Protein AF-A0A3E4ULL4-F1 (afdb_monomer_lite)

Structure (mmCIF, N/CA/C/O backbone):
data_AF-A0A3E4ULL4-F1
#
_entry.id   AF-A0A3E4ULL4-F1
#
loop_
_atom_site.group_PDB
_atom_site.id
_atom_site.type_symbol
_atom_site.label_atom_id
_atom_site.label_alt_id
_atom_site.label_comp_id
_atom_site.label_asym_id
_atom_site.label_entity_id
_atom_site.label_seq_id
_atom_site.pdbx_PDB_ins_code
_atom_site.Cartn_x
_atom_site.Cartn_y
_atom_site.Cartn_z
_atom_site.occupancy
_atom_site.B_iso_or_equiv
_atom_site.auth_seq_id
_atom_site.auth_comp_id
_atom_site.auth_asym_id
_atom_site.auth_atom_id
_atom_site.pdbx_PDB_model_num
ATOM 1 N N . MET A 1 1 ? -7.081 18.889 -0.983 1.00 35.62 1 MET A N 1
ATOM 2 C CA . MET A 1 1 ? -6.586 17.596 -0.466 1.00 35.62 1 MET A CA 1
ATOM 3 C C . MET A 1 1 ? -5.648 17.047 -1.516 1.00 35.62 1 MET A C 1
ATOM 5 O O . MET A 1 1 ? -6.008 17.110 -2.683 1.00 35.62 1 MET A O 1
ATOM 9 N N . ASN A 1 2 ? -4.445 16.627 -1.132 1.00 38.62 2 ASN A N 1
ATOM 10 C CA . ASN A 1 2 ? -3.495 16.037 -2.069 1.00 38.62 2 ASN A CA 1
ATOM 11 C C . ASN A 1 2 ? -4.084 14.685 -2.502 1.00 38.62 2 ASN A C 1
ATOM 13 O O . ASN A 1 2 ? -4.225 13.797 -1.670 1.00 38.62 2 ASN A O 1
ATOM 17 N N . THR A 1 3 ? -4.553 14.569 -3.744 1.00 50.88 3 THR A N 1
ATOM 18 C CA . THR A 1 3 ? -5.264 13.378 -4.258 1.00 50.88 3 THR A CA 1
ATOM 19 C C . THR A 1 3 ? -4.313 12.297 -4.771 1.00 50.88 3 THR A C 1
ATOM 21 O O . THR A 1 3 ? -4.751 11.350 -5.414 1.00 50.88 3 THR A O 1
ATOM 24 N N . SER A 1 4 ? -3.012 12.462 -4.534 1.00 61.75 4 SER A N 1
ATOM 25 C CA . SER A 1 4 ? -1.969 11.560 -5.001 1.00 61.75 4 SER A CA 1
ATOM 26 C C . SER A 1 4 ? -1.349 10.811 -3.825 1.00 61.75 4 SER A C 1
ATOM 28 O O . SER A 1 4 ? -1.176 11.388 -2.748 1.00 61.75 4 SER A O 1
ATOM 30 N N . THR A 1 5 ? -1.021 9.537 -4.040 1.00 57.34 5 THR A N 1
ATOM 31 C CA . THR A 1 5 ? -0.206 8.703 -3.136 1.00 57.34 5 THR A CA 1
ATOM 32 C C . THR A 1 5 ? 1.290 8.828 -3.439 1.00 57.34 5 THR A C 1
ATOM 34 O O . THR A 1 5 ? 2.090 8.040 -2.939 1.00 57.34 5 THR A O 1
ATOM 37 N N . ARG A 1 6 ? 1.655 9.760 -4.331 1.00 69.94 6 ARG A N 1
ATOM 38 C CA . ARG A 1 6 ? 3.026 10.152 -4.645 1.00 69.94 6 ARG A CA 1
ATOM 39 C C . ARG A 1 6 ? 3.615 10.923 -3.484 1.00 69.94 6 ARG A C 1
ATOM 41 O O . ARG A 1 6 ? 3.054 11.947 -3.083 1.00 69.94 6 ARG A O 1
ATOM 48 N N . ALA A 1 7 ? 4.834 10.560 -3.115 1.00 63.06 7 ALA A N 1
ATOM 49 C CA . ALA A 1 7 ? 5.729 11.533 -2.530 1.00 63.06 7 ALA A CA 1
ATOM 50 C C . ALA A 1 7 ? 7.197 11.183 -2.791 1.00 63.06 7 ALA A C 1
ATOM 52 O O . ALA A 1 7 ? 7.635 10.053 -2.574 1.00 63.06 7 ALA A O 1
ATOM 53 N N . GLU A 1 8 ? 7.960 12.188 -3.230 1.00 80.94 8 GLU A N 1
ATOM 54 C CA . GLU A 1 8 ? 9.400 12.205 -2.987 1.00 80.94 8 GLU A CA 1
ATOM 55 C C . GLU A 1 8 ? 9.601 12.375 -1.478 1.00 80.94 8 GLU A C 1
ATOM 57 O O . GLU A 1 8 ? 9.512 13.475 -0.910 1.00 80.94 8 GLU A O 1
ATOM 62 N N . GLU A 1 9 ? 9.830 11.248 -0.822 1.00 80.81 9 GLU A N 1
ATOM 63 C CA . GLU A 1 9 ? 9.786 11.096 0.626 1.00 80.81 9 GLU A CA 1
ATOM 64 C C . GLU A 1 9 ? 11.031 10.397 1.145 1.00 80.81 9 GLU A C 1
ATOM 66 O O . GLU A 1 9 ? 11.732 9.705 0.413 1.00 80.81 9 GLU A O 1
ATOM 71 N N . GLU A 1 10 ? 11.292 10.553 2.436 1.00 85.25 10 GLU A N 1
ATOM 72 C CA . GLU A 1 10 ? 12.288 9.731 3.113 1.00 85.25 10 GLU A CA 1
ATOM 73 C C . GLU A 1 10 ? 11.920 8.243 2.973 1.00 85.25 10 GLU A C 1
ATOM 75 O O . GLU A 1 10 ? 10.740 7.877 3.015 1.00 85.25 10 GLU A O 1
ATOM 80 N N . SER A 1 11 ? 12.923 7.376 2.811 1.00 82.06 11 SER A N 1
ATOM 81 C CA . SER A 1 11 ? 12.688 5.930 2.890 1.00 82.06 11 SER A CA 1
ATOM 82 C C . SER A 1 11 ? 12.203 5.570 4.292 1.00 82.06 11 SER A C 1
ATOM 84 O O . SER A 1 11 ? 12.707 6.085 5.296 1.00 82.06 11 SER A O 1
ATOM 86 N N . VAL A 1 12 ? 11.208 4.689 4.374 1.00 80.06 12 VAL A N 1
ATOM 87 C CA . VAL A 1 12 ? 10.567 4.373 5.649 1.00 80.06 12 VAL A CA 1
ATOM 88 C C . VAL A 1 12 ? 11.177 3.124 6.272 1.00 80.06 12 VAL A C 1
ATOM 90 O O . VAL A 1 12 ? 11.078 2.017 5.748 1.00 80.06 12 VAL A O 1
ATOM 93 N N . THR A 1 13 ? 11.756 3.298 7.458 1.00 69.12 13 THR A N 1
ATOM 94 C CA . THR A 1 13 ? 12.311 2.224 8.290 1.00 69.12 13 THR A CA 1
ATOM 95 C C . THR A 1 13 ? 11.600 2.214 9.647 1.00 69.12 13 THR A C 1
ATOM 97 O O . THR A 1 13 ? 12.138 2.619 10.672 1.00 69.12 13 THR A O 1
ATOM 100 N N . GLY A 1 14 ? 10.324 1.818 9.681 1.00 68.81 14 GLY A N 1
ATOM 101 C CA . GLY A 1 14 ? 9.558 1.866 10.930 1.00 68.81 14 GLY A CA 1
ATOM 102 C C . GLY A 1 14 ? 8.100 1.432 10.827 1.00 68.81 14 GLY A C 1
ATOM 103 O O . GLY A 1 14 ? 7.653 0.916 9.806 1.00 68.81 14 GLY A O 1
ATOM 104 N N . SER A 1 15 ? 7.364 1.631 11.923 1.00 75.62 15 SER A N 1
ATOM 105 C CA . SER A 1 15 ? 5.927 1.341 12.023 1.00 75.62 15 SER A CA 1
ATOM 106 C C . SER A 1 15 ? 5.098 2.610 11.832 1.00 75.62 15 SER A C 1
ATOM 108 O O . SER A 1 15 ? 5.467 3.671 12.337 1.00 75.62 15 SER A O 1
ATOM 110 N N . ALA A 1 16 ? 3.951 2.495 11.157 1.00 84.69 16 ALA A N 1
ATOM 111 C CA . ALA A 1 16 ? 2.967 3.573 11.097 1.00 84.69 16 ALA A CA 1
ATOM 112 C C . ALA A 1 16 ? 2.446 3.904 12.507 1.00 84.69 16 ALA A C 1
ATOM 114 O O . ALA A 1 16 ? 2.265 3.014 13.343 1.00 84.69 16 ALA A O 1
ATOM 115 N N . ALA A 1 17 ? 2.191 5.183 12.781 1.00 89.25 17 ALA A N 1
ATOM 116 C CA . ALA A 1 17 ? 1.751 5.615 14.100 1.00 89.25 17 ALA A CA 1
ATOM 117 C C . ALA A 1 17 ? 0.236 5.437 14.255 1.00 89.25 17 ALA A C 1
ATOM 119 O O . ALA A 1 17 ? -0.543 5.916 13.434 1.00 89.25 17 ALA A O 1
ATOM 120 N N . PHE A 1 18 ? -0.208 4.832 15.355 1.00 93.12 18 PHE A N 1
ATOM 121 C CA . PHE A 1 18 ? -1.624 4.811 15.717 1.00 93.12 18 PHE A CA 1
ATOM 122 C C . PHE A 1 18 ? -2.028 6.171 16.310 1.00 93.12 18 PHE A C 1
ATOM 124 O O . PHE A 1 18 ? -1.552 6.558 17.378 1.00 93.12 18 PHE A O 1
ATOM 131 N N . LYS A 1 19 ? -2.873 6.932 15.605 1.00 94.38 19 LYS A N 1
ATOM 132 C CA . LYS A 1 19 ? -3.260 8.302 15.996 1.00 94.38 19 LYS A CA 1
ATOM 133 C C . LYS A 1 19 ? -4.687 8.406 16.496 1.00 94.38 19 LYS A C 1
ATOM 135 O O . LYS A 1 19 ? -4.968 9.252 17.336 1.00 94.38 19 LYS A O 1
ATOM 140 N N . SER A 1 20 ? -5.591 7.596 15.968 1.00 96.12 20 SER A N 1
ATOM 141 C CA . SER A 1 20 ? -6.976 7.517 16.423 1.00 96.12 20 SER A CA 1
ATOM 142 C C . SER A 1 20 ? -7.601 6.230 15.892 1.00 96.12 20 SER A C 1
ATOM 144 O O . SER A 1 20 ? -7.015 5.562 15.042 1.00 96.12 20 SER A O 1
ATOM 146 N N . GLY A 1 21 ? -8.795 5.875 16.347 1.00 96.88 21 GLY A N 1
ATOM 147 C CA . GLY A 1 21 ? -9.485 4.718 15.798 1.00 96.88 21 GLY A CA 1
ATOM 148 C C . GLY A 1 21 ? -10.738 4.330 16.552 1.00 96.88 21 GLY A C 1
ATOM 149 O O . GLY A 1 21 ? -11.405 5.170 17.158 1.00 96.88 21 GLY A O 1
ATOM 150 N N . TYR A 1 22 ? -11.029 3.039 16.501 1.00 98.19 22 TYR A N 1
ATOM 151 C CA . TYR A 1 22 ? -12.181 2.401 17.107 1.00 98.19 22 TYR A CA 1
ATOM 152 C C . TYR A 1 22 ? -11.760 1.062 17.705 1.00 98.19 22 TYR A C 1
ATOM 154 O O . TYR A 1 22 ? -10.983 0.324 17.096 1.00 98.19 22 TYR A O 1
ATOM 162 N N . LEU A 1 23 ? -12.291 0.739 18.880 1.00 98.12 23 LEU A N 1
ATOM 163 C CA . LEU A 1 23 ? -12.119 -0.556 19.533 1.00 98.12 23 LEU A CA 1
ATOM 164 C C . LEU A 1 23 ? -13.479 -1.215 19.707 1.00 98.12 23 LEU A C 1
ATOM 166 O O . LEU A 1 23 ? -14.416 -0.597 20.215 1.00 98.12 23 LEU A O 1
ATOM 170 N N . PHE A 1 24 ? -13.565 -2.485 19.329 1.00 97.94 24 PHE A N 1
ATOM 171 C CA . PHE A 1 24 ? -14.793 -3.260 19.367 1.00 97.94 24 PHE A CA 1
ATOM 172 C C . PHE A 1 24 ? -14.630 -4.529 20.190 1.00 97.94 24 PHE A C 1
ATOM 174 O O . PHE A 1 24 ? -13.687 -5.298 19.992 1.00 97.94 24 PHE A O 1
ATOM 181 N N . PHE A 1 25 ? -15.612 -4.794 21.046 1.00 97.38 25 PHE A N 1
ATOM 182 C CA . PHE A 1 25 ? -15.777 -6.102 21.670 1.00 97.38 25 PHE A CA 1
ATOM 183 C C . PHE A 1 25 ? -16.633 -7.002 20.784 1.00 97.38 25 PHE A C 1
ATOM 185 O O . PHE A 1 25 ? -17.775 -6.665 20.456 1.00 97.38 25 PHE A O 1
ATOM 192 N N . VAL A 1 26 ? -16.071 -8.150 20.409 1.00 97.69 26 VAL A N 1
ATOM 193 C CA . VAL A 1 26 ? -16.667 -9.113 19.480 1.00 97.69 26 VAL A CA 1
ATOM 194 C C . VAL A 1 26 ? -17.103 -10.357 20.250 1.00 97.69 26 VAL A C 1
ATOM 196 O O . VAL A 1 26 ? -16.312 -10.919 21.009 1.00 97.69 26 VAL A O 1
ATOM 199 N N . THR A 1 27 ? -18.341 -10.804 20.052 1.00 95.38 27 THR A N 1
ATOM 200 C CA . THR A 1 27 ? -18.872 -12.037 20.660 1.00 95.38 27 THR A CA 1
ATOM 201 C C . THR A 1 27 ? -18.866 -13.211 19.680 1.00 95.38 27 THR A C 1
ATOM 203 O O . THR A 1 27 ? -18.773 -13.028 18.465 1.00 95.38 27 THR A O 1
ATOM 206 N N . GLY A 1 28 ? -18.973 -14.439 20.199 1.00 84.94 28 GLY A N 1
ATOM 207 C CA . GLY A 1 28 ? -18.860 -15.659 19.389 1.00 84.94 28 GLY A CA 1
ATOM 208 C C . GLY A 1 28 ? -19.991 -15.864 18.371 1.00 84.94 28 GLY A C 1
ATOM 209 O O . GLY A 1 28 ? -19.735 -16.275 17.240 1.00 84.94 28 GLY A O 1
ATOM 210 N N . ASN A 1 29 ? -21.238 -15.534 18.725 1.00 80.25 29 ASN A N 1
ATOM 211 C CA . ASN A 1 29 ? -22.385 -15.710 17.829 1.00 80.25 29 ASN A CA 1
ATOM 212 C C . ASN A 1 29 ? -22.362 -14.654 16.713 1.00 80.25 29 ASN A C 1
ATOM 214 O O . ASN A 1 29 ? -22.474 -13.458 16.981 1.00 80.25 29 ASN A O 1
ATOM 218 N N . ASN A 1 30 ? -22.219 -15.092 15.456 1.00 83.81 30 ASN A N 1
ATOM 219 C CA . ASN A 1 30 ? -22.174 -14.244 14.252 1.00 83.81 30 ASN A CA 1
ATOM 220 C C . ASN A 1 30 ? -21.140 -13.101 14.285 1.00 83.81 30 ASN A C 1
ATOM 222 O O . ASN A 1 30 ? -21.239 -12.162 13.491 1.00 83.81 30 ASN A O 1
ATOM 226 N N . ARG A 1 31 ? -20.141 -13.166 15.178 1.00 92.06 31 ARG A N 1
ATOM 227 C CA . ARG A 1 31 ? -19.143 -12.100 15.371 1.00 92.06 31 ARG A CA 1
ATOM 228 C C . ARG A 1 31 ? -19.804 -10.736 15.628 1.00 92.06 31 ARG A C 1
ATOM 230 O O . ARG A 1 31 ? -19.410 -9.730 15.026 1.00 92.06 31 ARG A O 1
ATOM 237 N N . ALA A 1 32 ? -20.849 -10.709 16.460 1.00 96.06 32 ALA A N 1
ATOM 238 C CA . ALA A 1 32 ? -21.580 -9.486 16.782 1.00 96.06 32 ALA A CA 1
ATOM 239 C C . ALA A 1 32 ? -20.694 -8.484 17.544 1.00 96.06 32 ALA A C 1
ATOM 241 O O . ALA A 1 32 ? -19.857 -8.871 18.362 1.00 96.06 32 ALA A O 1
ATOM 242 N N . LEU A 1 33 ? -20.884 -7.192 17.268 1.00 95.62 33 LEU A N 1
ATOM 243 C CA . LEU A 1 33 ? -20.183 -6.084 17.915 1.00 95.62 33 LEU A CA 1
ATOM 244 C C . LEU A 1 33 ? -21.038 -5.587 19.078 1.00 95.62 33 LEU A C 1
ATOM 246 O O . LEU A 1 33 ? -22.099 -5.000 18.873 1.00 95.62 33 LEU A O 1
ATOM 250 N N . LYS A 1 34 ? -20.599 -5.862 20.306 1.00 88.62 34 LYS A N 1
ATOM 251 C CA . LYS A 1 34 ? -21.380 -5.573 21.518 1.00 88.62 34 LYS A CA 1
ATOM 252 C C . LYS A 1 34 ? -21.148 -4.163 22.049 1.00 88.62 34 LYS A C 1
ATOM 254 O O . LYS A 1 34 ? -22.029 -3.582 22.672 1.00 88.62 34 LYS A O 1
ATOM 259 N N . GLN A 1 35 ? -19.954 -3.629 21.813 1.00 91.50 35 GLN A N 1
ATOM 260 C CA . GLN A 1 35 ? -19.538 -2.320 22.294 1.00 91.50 35 GLN A CA 1
ATOM 261 C C . GLN A 1 35 ? -18.490 -1.738 21.352 1.00 91.50 35 GLN A C 1
ATOM 263 O O . GLN A 1 35 ? -17.636 -2.477 20.862 1.00 91.50 35 GLN A O 1
ATOM 268 N N . CYS A 1 36 ? -18.566 -0.429 21.117 1.00 95.88 36 CYS A N 1
ATOM 269 C CA . CYS A 1 36 ? -17.648 0.325 20.269 1.00 95.88 36 CYS A CA 1
ATOM 270 C C . CYS A 1 36 ? -17.146 1.553 21.032 1.00 95.88 36 CYS A C 1
ATOM 272 O O . CYS A 1 36 ? -17.937 2.440 21.354 1.00 95.88 36 CYS A O 1
ATOM 274 N N . TYR A 1 37 ? -15.841 1.628 21.276 1.00 97.56 37 TYR A N 1
ATOM 275 C CA . TYR A 1 37 ? -15.175 2.814 21.810 1.00 97.56 37 TYR A CA 1
ATOM 276 C C . TYR A 1 37 ? -14.537 3.607 20.672 1.00 97.56 37 TYR A C 1
ATOM 278 O O . TYR A 1 37 ? -13.799 3.035 19.873 1.00 97.56 37 TYR A O 1
ATOM 286 N N . ARG A 1 38 ? -14.775 4.921 20.618 1.00 97.56 38 ARG A N 1
ATOM 287 C CA . ARG A 1 38 ? -13.997 5.836 19.772 1.00 97.56 38 ARG A CA 1
ATOM 288 C C . ARG A 1 38 ? -12.693 6.152 20.486 1.00 97.56 38 ARG A C 1
ATOM 290 O O . ARG A 1 38 ? -12.718 6.632 21.618 1.00 97.56 38 ARG A O 1
ATOM 297 N N . ILE A 1 39 ? -11.573 5.914 19.816 1.0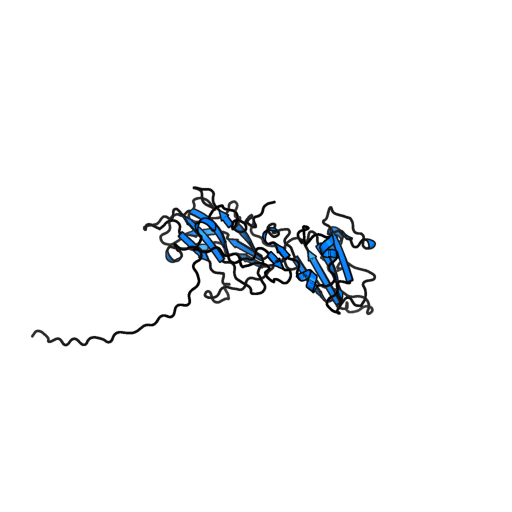0 97.81 39 ILE A N 1
ATOM 298 C CA . ILE A 1 39 ? -10.252 6.326 20.280 1.00 97.81 39 ILE A CA 1
ATOM 299 C C . ILE A 1 39 ? -9.897 7.659 19.621 1.00 97.81 39 ILE A C 1
ATOM 301 O O . ILE A 1 39 ? -9.508 7.673 18.458 1.00 97.81 39 ILE A O 1
ATOM 305 N N . THR A 1 40 ? -10.067 8.775 20.320 1.00 97.31 40 THR A N 1
ATOM 306 C CA . THR A 1 40 ? -9.871 10.131 19.777 1.00 97.31 40 THR A CA 1
ATOM 307 C C . THR A 1 40 ? -8.388 10.495 19.651 1.00 97.31 40 THR A C 1
ATOM 309 O O . THR A 1 40 ? -7.564 9.951 20.384 1.00 97.31 40 THR A O 1
ATOM 312 N N . PRO A 1 41 ? -8.013 11.418 18.744 1.00 95.69 41 PRO A N 1
ATOM 313 C CA . PRO A 1 41 ? -6.633 11.896 18.638 1.00 95.69 41 PRO A CA 1
ATOM 314 C C . PRO A 1 41 ? -6.162 12.600 19.917 1.00 95.69 41 PRO A C 1
ATOM 316 O O . PRO A 1 41 ? -6.975 12.989 20.748 1.00 95.69 41 PRO A O 1
ATOM 319 N N . GLU A 1 42 ? -4.850 12.823 20.060 1.00 94.31 42 GLU A N 1
ATOM 320 C CA . GLU A 1 42 ? -4.244 13.341 21.303 1.00 94.31 42 GLU A CA 1
ATOM 321 C C . GLU A 1 42 ? -4.890 14.648 21.791 1.00 94.31 42 GLU A C 1
ATOM 323 O O . GLU A 1 42 ? -5.179 14.798 22.974 1.00 94.31 42 GLU A O 1
ATOM 328 N N . LYS A 1 43 ? -5.197 15.568 20.868 1.00 94.25 43 LYS A N 1
ATOM 329 C CA . LYS A 1 43 ? -5.882 16.843 21.154 1.00 94.25 43 LYS A CA 1
ATOM 330 C C . LYS A 1 43 ? -7.416 16.763 21.061 1.00 94.25 43 LYS A C 1
ATOM 332 O O . LYS A 1 43 ? -8.078 17.795 21.029 1.00 94.25 43 LYS A O 1
ATOM 337 N N . GLY A 1 44 ? -7.970 15.561 20.930 1.00 93.25 44 GLY A N 1
ATOM 338 C CA . GLY A 1 44 ? -9.403 15.305 20.839 1.00 93.25 44 GLY A CA 1
ATOM 339 C C . GLY A 1 44 ? -10.077 15.202 22.206 1.00 93.25 44 GLY A C 1
ATOM 340 O O . GLY A 1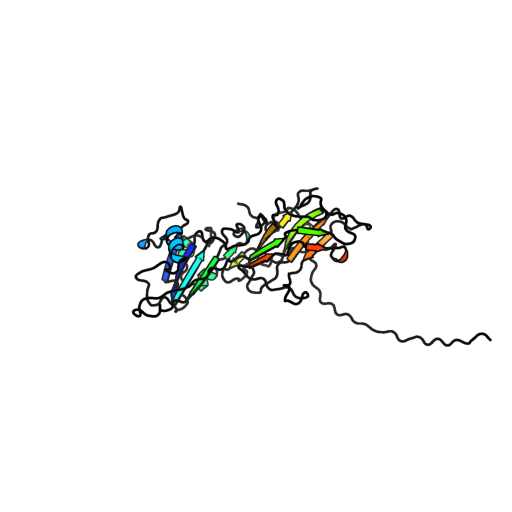 44 ? -9.502 15.543 23.238 1.00 93.25 44 GLY A O 1
ATOM 341 N N . THR A 1 45 ? -11.315 14.704 22.210 1.00 96.19 45 THR A N 1
ATOM 342 C CA . THR A 1 45 ? -12.118 14.521 23.427 1.00 96.19 45 THR A CA 1
ATOM 343 C C . THR A 1 45 ? -11.369 13.684 24.465 1.00 96.19 45 THR A C 1
ATOM 345 O O . THR A 1 45 ? -10.733 12.685 24.120 1.00 96.19 45 THR A O 1
ATOM 348 N N . ALA A 1 46 ? -11.447 14.093 25.732 1.00 97.06 46 ALA A N 1
ATOM 349 C CA . ALA A 1 46 ? -10.862 13.362 26.850 1.00 97.06 46 ALA A CA 1
ATOM 350 C C . ALA A 1 46 ? -11.543 11.998 27.061 1.00 97.06 46 ALA A C 1
ATOM 352 O O . ALA A 1 46 ? -12.693 11.792 26.665 1.00 97.06 46 ALA A O 1
ATOM 353 N N . THR A 1 47 ? -10.838 11.073 27.715 1.00 97.75 47 THR A N 1
ATOM 354 C CA . THR A 1 47 ? -11.368 9.741 28.022 1.00 97.75 47 THR A CA 1
ATOM 355 C C . THR A 1 47 ? -12.629 9.821 28.881 1.00 97.75 47 THR A C 1
ATOM 357 O O . THR A 1 47 ? -12.637 10.407 29.962 1.00 97.75 47 THR A O 1
ATOM 360 N N . SER A 1 48 ? -13.689 9.171 28.409 1.00 96.62 48 SER A N 1
ATOM 361 C CA . SER A 1 48 ? -14.947 8.976 29.118 1.00 96.62 48 SER A CA 1
ATOM 362 C C . SER A 1 48 ? -15.520 7.611 28.747 1.00 96.62 48 SER A C 1
ATOM 364 O O . SER A 1 48 ? -16.165 7.433 27.711 1.00 96.62 48 SER A O 1
ATOM 366 N N . LEU A 1 49 ? -15.294 6.617 29.611 1.00 94.19 49 LEU A N 1
ATOM 367 C CA . LEU A 1 49 ? -15.760 5.249 29.363 1.00 94.19 49 LEU A CA 1
ATOM 368 C C . LEU A 1 49 ? -17.291 5.141 29.328 1.00 94.19 49 LEU A C 1
ATOM 370 O O . LEU A 1 49 ? -17.810 4.281 28.621 1.00 94.19 49 LEU A O 1
ATOM 374 N N . LYS A 1 50 ? -18.003 6.026 30.043 1.00 93.25 50 LYS A N 1
ATOM 375 C CA . LYS A 1 50 ? -19.475 6.116 30.011 1.00 93.25 50 LYS A CA 1
ATOM 376 C C . LYS A 1 50 ? -20.009 6.591 28.655 1.00 93.25 50 LYS A C 1
ATOM 378 O O . LYS A 1 50 ? -21.088 6.174 28.256 1.00 93.25 50 LYS A O 1
ATOM 383 N N . ASP A 1 51 ? -19.232 7.414 27.952 1.00 94.62 51 ASP A N 1
ATOM 384 C CA . ASP A 1 51 ? -19.587 7.968 26.643 1.00 94.62 51 ASP A CA 1
ATOM 385 C C . ASP A 1 51 ? -18.939 7.154 25.509 1.00 94.62 51 ASP A C 1
ATOM 387 O O . ASP A 1 51 ? -19.019 7.519 24.339 1.00 94.62 51 ASP A O 1
ATOM 391 N N . PHE A 1 52 ? -18.293 6.030 25.845 1.00 96.31 52 PHE A N 1
ATOM 392 C CA . PHE A 1 52 ? -17.554 5.174 24.918 1.00 96.31 52 PHE A CA 1
ATOM 393 C C . PHE A 1 52 ? -16.490 5.942 24.116 1.00 96.31 52 PHE A C 1
ATOM 395 O O . PHE A 1 52 ? -16.357 5.769 22.898 1.00 96.31 52 PHE A O 1
ATOM 402 N N . VAL A 1 53 ? -15.734 6.794 24.809 1.00 97.56 53 VAL A N 1
ATOM 403 C CA . VAL A 1 53 ? -14.631 7.589 24.259 1.00 97.56 53 VAL A CA 1
ATOM 404 C C . VAL A 1 53 ? -13.364 7.337 25.070 1.00 97.56 53 VAL A C 1
ATOM 406 O O . VAL A 1 53 ? -13.396 7.334 26.300 1.00 97.56 53 VAL A O 1
ATOM 409 N N . ILE A 1 54 ? -12.239 7.141 24.389 1.00 98.12 54 ILE A N 1
ATOM 410 C CA . ILE A 1 54 ? -10.911 6.999 24.995 1.00 98.12 54 ILE A CA 1
ATOM 411 C C . ILE A 1 54 ? -9.957 7.911 24.229 1.00 98.12 54 ILE A C 1
ATOM 413 O O . ILE A 1 54 ? -9.900 7.845 23.008 1.00 98.12 54 ILE A O 1
ATOM 417 N N . ASN A 1 55 ? -9.198 8.763 24.903 1.00 98.00 55 ASN A N 1
ATOM 418 C CA . ASN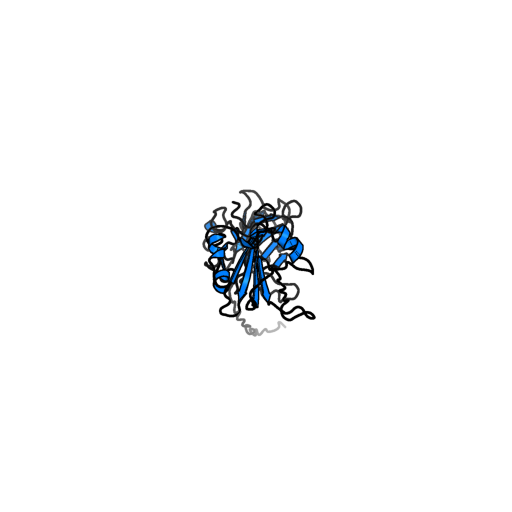 A 1 55 ? -8.157 9.529 24.227 1.00 98.00 55 ASN A CA 1
ATOM 419 C C . ASN A 1 55 ? -6.986 8.605 23.859 1.00 98.00 55 ASN A C 1
ATOM 421 O O . ASN A 1 55 ? -6.581 7.768 24.669 1.00 98.00 55 ASN A O 1
ATOM 425 N N . VAL A 1 56 ? -6.419 8.749 22.657 1.00 96.81 56 VAL A N 1
ATOM 426 C CA . VAL A 1 56 ? -5.298 7.912 22.192 1.00 96.81 56 VAL A CA 1
ATOM 427 C C . VAL A 1 56 ? -4.107 7.967 23.139 1.00 96.81 56 VAL A C 1
ATOM 429 O O . VAL A 1 56 ? -3.430 6.960 23.297 1.00 96.81 56 VAL A O 1
ATOM 432 N N . LYS A 1 57 ? -3.865 9.096 23.812 1.00 95.50 57 LYS A N 1
ATOM 433 C CA . LYS A 1 57 ? -2.783 9.216 24.789 1.00 95.50 57 LYS A CA 1
ATOM 434 C C . LYS A 1 57 ? -3.001 8.271 25.966 1.00 95.50 57 LYS A C 1
ATOM 436 O O . LYS A 1 57 ? -2.087 7.542 26.330 1.00 95.50 57 LYS A O 1
ATOM 441 N N . ASP A 1 58 ? -4.211 8.242 26.518 1.00 95.50 58 ASP A N 1
ATOM 442 C CA . ASP A 1 58 ? -4.554 7.366 27.642 1.00 95.50 58 ASP A CA 1
ATOM 443 C C . ASP A 1 58 ? -4.570 5.897 27.208 1.00 95.50 58 ASP A C 1
ATOM 445 O O . ASP A 1 58 ? -4.080 5.026 27.925 1.00 95.50 58 ASP A O 1
ATOM 449 N N . PHE A 1 59 ? -5.107 5.625 26.014 1.00 96.00 59 PHE A N 1
ATOM 450 C CA . PHE A 1 59 ? -5.145 4.280 25.455 1.00 96.00 59 PHE A CA 1
ATOM 451 C C . PHE A 1 59 ? -3.740 3.749 25.174 1.00 96.00 59 PHE A C 1
ATOM 453 O O . PHE A 1 59 ? -3.342 2.737 25.739 1.00 96.00 59 PHE A O 1
ATOM 460 N N . TRP A 1 60 ? -2.984 4.430 24.314 1.00 91.88 60 TRP A N 1
ATOM 461 C CA . TRP A 1 60 ? -1.725 3.941 23.759 1.00 91.88 60 TRP A CA 1
ATOM 462 C C . TRP A 1 60 ? -0.607 3.887 24.800 1.00 91.88 60 TRP A C 1
ATOM 464 O O . TRP A 1 60 ? 0.149 2.918 24.815 1.00 91.88 60 TRP A O 1
ATOM 474 N N . ASN A 1 61 ? -0.541 4.859 25.721 1.00 89.44 61 ASN A N 1
ATOM 475 C CA . ASN A 1 61 ? 0.460 4.852 26.795 1.00 89.44 61 ASN A CA 1
ATOM 476 C C . ASN A 1 61 ? 0.306 3.660 27.749 1.00 89.44 61 ASN A C 1
ATOM 478 O O . ASN A 1 61 ? 1.283 3.279 28.384 1.00 89.44 61 ASN A O 1
ATOM 482 N N . ALA A 1 62 ? -0.893 3.080 27.863 1.00 90.69 62 ALA A N 1
ATOM 483 C CA . ALA A 1 62 ? -1.119 1.875 28.657 1.00 90.69 62 ALA A CA 1
ATOM 484 C C . ALA A 1 62 ? -1.112 0.604 27.792 1.00 90.69 62 ALA A C 1
ATOM 486 O O . ALA A 1 62 ? -0.457 -0.377 28.138 1.00 90.69 62 ALA A O 1
ATOM 487 N N . ALA A 1 63 ? -1.800 0.618 26.646 1.00 90.88 63 ALA A N 1
ATOM 488 C CA . ALA A 1 63 ? -1.962 -0.535 25.762 1.00 90.88 63 ALA A CA 1
ATOM 489 C C . ALA A 1 63 ? -0.643 -1.028 25.154 1.00 90.88 63 ALA A C 1
ATOM 491 O O . ALA A 1 63 ? -0.493 -2.228 24.954 1.00 90.88 63 ALA A O 1
ATOM 492 N N . ASN A 1 64 ? 0.315 -0.132 24.896 1.00 87.06 64 ASN A N 1
ATOM 493 C CA . ASN A 1 64 ? 1.628 -0.478 24.343 1.00 87.06 64 ASN A CA 1
ATOM 494 C C . ASN A 1 64 ? 2.661 -0.857 25.429 1.00 87.06 64 ASN A C 1
ATOM 496 O O . ASN A 1 64 ? 3.864 -0.682 25.250 1.00 87.06 64 ASN A O 1
ATOM 500 N N . THR A 1 65 ? 2.194 -1.326 26.587 1.00 88.88 65 THR A N 1
ATOM 501 C CA . THR A 1 65 ? 3.030 -1.793 27.702 1.00 88.88 65 THR A CA 1
ATOM 502 C C . THR A 1 65 ? 2.602 -3.198 28.110 1.00 88.88 65 THR A C 1
ATOM 504 O O . THR A 1 65 ? 1.493 -3.625 27.791 1.00 88.88 65 THR A O 1
ATOM 507 N N . GLU A 1 66 ? 3.429 -3.900 28.887 1.00 83.62 66 GLU A N 1
ATOM 508 C CA . GLU A 1 66 ? 3.099 -5.237 29.411 1.00 83.62 66 GLU A CA 1
ATOM 509 C C . GLU A 1 66 ? 1.810 -5.268 30.252 1.00 83.62 66 GLU A C 1
ATOM 511 O O . GLU A 1 66 ? 1.176 -6.313 30.377 1.00 83.62 66 GLU A O 1
ATOM 516 N N . SER A 1 67 ? 1.397 -4.128 30.818 1.00 85.00 67 SER A N 1
ATOM 517 C CA . SER A 1 67 ? 0.175 -4.033 31.630 1.00 85.00 67 SER A CA 1
ATOM 518 C C . SER A 1 67 ? -1.103 -3.947 30.790 1.00 85.00 67 SER A C 1
ATOM 520 O O . SER A 1 67 ? -2.181 -4.301 31.271 1.00 85.00 67 SER A O 1
ATOM 522 N N . GLY A 1 68 ? -0.996 -3.473 29.545 1.00 91.44 68 GLY A N 1
ATOM 523 C CA . GLY A 1 68 ? -2.131 -3.208 28.668 1.00 91.44 68 GLY A CA 1
ATOM 524 C C . GLY A 1 68 ? -3.077 -2.106 29.172 1.00 91.44 68 GLY A C 1
ATOM 525 O O . GLY A 1 68 ? -2.897 -1.503 30.231 1.00 91.44 68 GLY A O 1
ATOM 526 N N . TYR A 1 69 ? -4.136 -1.844 28.401 1.00 94.31 69 TYR A N 1
ATOM 527 C CA . TYR A 1 69 ? -5.235 -0.965 28.813 1.00 94.31 69 TYR A CA 1
ATOM 528 C C . TYR A 1 69 ? -6.375 -1.803 29.404 1.00 94.31 69 TYR A C 1
ATOM 530 O O . TYR A 1 69 ? -6.910 -2.694 28.743 1.00 94.31 69 TYR A O 1
ATOM 538 N N . SER A 1 70 ? -6.760 -1.521 30.648 1.00 92.50 70 SER A N 1
ATOM 539 C CA . SER A 1 70 ? -7.762 -2.312 31.370 1.00 92.50 70 SER A CA 1
ATOM 540 C C . SER A 1 70 ? -9.183 -1.784 31.180 1.00 92.50 70 SER A C 1
ATOM 542 O O . SER A 1 70 ? -9.446 -0.592 31.317 1.00 92.50 70 SER A O 1
ATOM 544 N N . PHE A 1 71 ? -10.120 -2.704 30.962 1.00 93.00 71 PHE A N 1
ATOM 545 C CA . PHE A 1 71 ? -11.558 -2.441 30.972 1.00 93.00 71 PHE A CA 1
ATOM 546 C C . PHE A 1 71 ? -12.215 -3.190 32.133 1.00 93.00 71 PHE A C 1
ATOM 548 O O . PHE A 1 71 ? -11.839 -4.319 32.448 1.00 93.00 71 PHE A O 1
ATOM 555 N N . THR A 1 72 ? -13.225 -2.584 32.754 1.00 89.75 72 THR A N 1
ATOM 556 C CA . THR A 1 72 ? -14.047 -3.222 33.791 1.00 89.75 72 THR A CA 1
ATOM 557 C C . THR A 1 72 ? -15.449 -3.504 33.258 1.00 89.75 72 THR A C 1
ATOM 559 O O . THR A 1 72 ? -15.907 -2.859 32.318 1.00 89.75 72 THR A O 1
ATOM 562 N N . ASN A 1 73 ? -16.134 -4.490 33.849 1.00 87.25 73 ASN A N 1
ATOM 563 C CA . ASN A 1 73 ? -17.502 -4.882 33.480 1.00 87.25 73 ASN A CA 1
ATOM 564 C C . ASN A 1 73 ? -17.684 -5.265 31.997 1.00 87.25 73 ASN A C 1
ATOM 566 O O . ASN A 1 73 ? -18.761 -5.082 31.431 1.00 87.25 73 ASN A O 1
ATOM 570 N N . VAL A 1 74 ? -16.644 -5.824 31.370 1.00 91.12 74 VAL A N 1
ATOM 571 C CA . VAL A 1 74 ? -16.753 -6.389 30.020 1.00 91.12 74 VAL A CA 1
ATOM 572 C C . VAL A 1 74 ? -17.599 -7.668 30.083 1.00 91.12 74 VAL A C 1
ATOM 574 O O . VAL A 1 74 ? -17.308 -8.545 30.901 1.00 91.12 74 VAL A O 1
ATOM 577 N N . PRO A 1 75 ? -18.637 -7.812 29.242 1.00 89.94 75 PRO A N 1
ATOM 578 C CA . PRO A 1 75 ? -19.456 -9.018 29.214 1.00 89.94 75 PRO A CA 1
ATOM 579 C C . PRO A 1 75 ? -18.641 -10.298 28.957 1.00 89.94 75 PRO A C 1
ATOM 581 O O . PRO A 1 75 ? -17.769 -10.337 28.091 1.00 89.94 75 PRO A O 1
ATOM 584 N N . GLY A 1 76 ? -18.939 -11.371 29.697 1.00 89.44 76 GLY A N 1
ATOM 585 C CA . GLY A 1 76 ? -18.151 -12.613 29.665 1.00 89.44 76 GLY A CA 1
ATOM 586 C C . GLY A 1 76 ? -18.212 -13.407 28.350 1.00 89.44 76 GLY A C 1
ATOM 587 O O . GLY A 1 76 ? -17.379 -14.292 28.145 1.00 89.44 76 GLY A O 1
ATOM 588 N N . ASP A 1 77 ? -19.166 -13.078 27.475 1.00 91.56 77 ASP A N 1
ATOM 589 C CA . ASP A 1 77 ? -19.393 -13.647 26.139 1.00 91.56 77 ASP A CA 1
ATOM 590 C C . ASP A 1 77 ? -18.556 -12.982 25.028 1.00 91.56 77 ASP A C 1
ATOM 592 O O . ASP A 1 77 ? -18.656 -13.372 23.861 1.00 91.56 77 ASP A O 1
ATOM 596 N N . VAL A 1 78 ? -17.726 -11.990 25.366 1.00 94.50 78 VAL A N 1
ATOM 597 C CA . VAL A 1 78 ? -16.727 -11.425 24.450 1.00 94.50 78 VAL A CA 1
ATOM 598 C C . VAL A 1 78 ? -15.624 -12.457 24.203 1.00 94.50 78 VAL A C 1
ATOM 600 O O . VAL A 1 78 ? -14.987 -12.954 25.134 1.00 94.50 78 VAL A O 1
ATOM 603 N N . THR A 1 79 ? -15.396 -12.774 22.930 1.00 95.69 79 THR A N 1
ATOM 604 C CA . THR A 1 79 ? -14.428 -13.781 22.470 1.00 95.69 79 THR A CA 1
ATOM 605 C C . THR A 1 79 ? -13.206 -13.162 21.807 1.00 95.69 79 THR A C 1
ATOM 607 O O . THR A 1 79 ? -12.157 -13.801 21.738 1.00 95.69 79 THR A O 1
ATOM 610 N N . SER A 1 80 ? -13.323 -11.933 21.300 1.00 97.06 80 SER A N 1
ATOM 611 C CA . SER A 1 80 ? -12.231 -11.238 20.618 1.00 97.06 80 SER A CA 1
ATOM 612 C C . SER A 1 80 ? -12.354 -9.722 20.775 1.00 97.06 80 SER A C 1
ATOM 614 O O . SER A 1 80 ? -13.446 -9.192 20.993 1.00 97.06 80 SER A O 1
ATOM 616 N N . VAL A 1 81 ? -11.239 -9.020 20.601 1.00 97.94 81 VAL A N 1
ATOM 617 C CA . VAL A 1 81 ? -11.184 -7.556 20.503 1.00 97.94 81 VAL A CA 1
ATOM 618 C C . VAL A 1 81 ? -10.684 -7.194 19.111 1.00 97.94 81 VAL A C 1
ATOM 620 O O . VAL A 1 81 ? -9.664 -7.724 18.672 1.00 97.94 81 VAL A O 1
ATOM 623 N N . TYR A 1 82 ? -11.407 -6.320 18.414 1.00 98.31 82 TYR A N 1
ATOM 624 C CA . TYR A 1 82 ? -11.009 -5.784 17.113 1.00 98.31 82 TYR A CA 1
ATOM 625 C C . TYR A 1 82 ? -10.676 -4.303 17.248 1.00 98.31 82 TYR A C 1
ATOM 627 O O . TYR A 1 82 ? -11.427 -3.561 17.880 1.00 98.31 82 TYR A O 1
ATOM 635 N N . ILE A 1 83 ? -9.573 -3.873 16.648 1.00 98.38 83 ILE A N 1
ATOM 636 C CA . ILE A 1 83 ? -9.170 -2.468 16.605 1.00 98.38 83 ILE A CA 1
ATOM 637 C C . ILE A 1 83 ? -9.070 -2.051 15.141 1.00 98.38 83 ILE A C 1
ATOM 639 O O . ILE A 1 83 ? -8.452 -2.749 14.341 1.00 98.38 83 ILE A O 1
ATOM 643 N N . LEU A 1 84 ? -9.669 -0.906 14.818 1.00 98.00 84 LEU A N 1
ATOM 644 C CA . LEU A 1 84 ? -9.559 -0.224 13.531 1.00 98.00 84 LEU A CA 1
ATOM 645 C C . LEU A 1 84 ? -8.929 1.148 13.771 1.00 98.00 84 LEU A C 1
ATOM 647 O O . LEU A 1 84 ? -9.559 2.025 14.358 1.00 98.00 84 LEU A O 1
ATOM 651 N N . GLY A 1 85 ? -7.682 1.317 13.354 1.00 96.94 85 GLY A N 1
ATOM 652 C CA . GLY A 1 85 ? -6.899 2.538 13.500 1.00 96.94 85 GLY A CA 1
ATOM 653 C C . GLY A 1 85 ? -6.854 3.371 12.230 1.00 96.94 85 GLY A C 1
ATOM 654 O O . GLY A 1 85 ? -6.888 2.829 11.128 1.00 96.94 85 GLY A O 1
ATOM 655 N N . ASN A 1 86 ? -6.734 4.687 12.404 1.00 95.81 86 ASN A N 1
ATOM 656 C CA . ASN A 1 86 ? -6.480 5.679 11.357 1.00 95.81 86 ASN A CA 1
ATOM 657 C C . ASN A 1 86 ? -7.381 5.527 10.119 1.00 95.81 86 ASN A C 1
ATOM 659 O O . ASN A 1 86 ? -6.946 5.689 8.980 1.00 95.81 86 ASN A O 1
ATOM 663 N N . VAL A 1 87 ? -8.643 5.157 10.330 1.00 94.75 87 VAL A N 1
ATOM 664 C CA . VAL A 1 87 ? -9.622 5.134 9.245 1.00 94.75 87 VAL A CA 1
ATOM 665 C C . VAL A 1 87 ? -9.959 6.584 8.861 1.00 94.75 87 VAL A C 1
ATOM 667 O O . VAL A 1 87 ? -10.122 7.414 9.761 1.00 94.75 87 VAL A O 1
ATOM 670 N N . PRO A 1 88 ? -10.058 6.928 7.564 1.00 90.56 88 PRO A N 1
ATOM 671 C CA . PRO A 1 88 ? -10.464 8.266 7.145 1.00 90.56 88 PRO A CA 1
ATOM 672 C C . PRO A 1 88 ? -11.857 8.578 7.692 1.00 90.56 88 PRO A C 1
ATOM 674 O O . PRO A 1 88 ? -12.743 7.746 7.571 1.00 90.56 88 PRO A O 1
ATOM 677 N N . GLU A 1 89 ? -12.097 9.755 8.266 1.00 88.44 89 GLU A N 1
ATOM 678 C CA . GLU A 1 89 ? -13.407 10.078 8.862 1.00 88.44 89 GLU A CA 1
ATOM 679 C C . GLU A 1 89 ? -14.273 10.896 7.899 1.00 88.44 89 GLU A C 1
ATOM 681 O O . GLU A 1 89 ? -14.480 12.095 8.075 1.00 88.44 89 GLU A O 1
ATOM 686 N N . ASN A 1 90 ? -14.766 10.256 6.838 1.00 85.94 90 ASN A N 1
ATOM 687 C CA . ASN A 1 90 ? -15.650 10.882 5.855 1.00 85.94 90 ASN A CA 1
ATOM 688 C C . ASN A 1 90 ? -16.676 9.875 5.308 1.00 85.94 90 ASN A C 1
ATOM 690 O O . ASN A 1 90 ? -16.479 8.671 5.393 1.00 85.94 90 ASN A O 1
ATOM 694 N N . GLY A 1 91 ? -17.811 10.352 4.785 1.00 86.31 91 GLY A N 1
ATOM 695 C CA . GLY A 1 91 ? -18.805 9.496 4.120 1.00 86.31 91 GLY A CA 1
ATOM 696 C C . GLY A 1 91 ? -19.159 8.211 4.892 1.00 86.31 91 GLY A C 1
ATOM 697 O O . GLY A 1 91 ? -19.630 8.259 6.035 1.00 86.31 91 GLY A O 1
ATOM 698 N N . SER A 1 92 ? -18.923 7.051 4.268 1.00 84.06 92 SER A N 1
ATOM 699 C CA . SER A 1 92 ? -19.195 5.716 4.830 1.00 84.06 92 SER A CA 1
ATOM 700 C C . SER A 1 92 ? -18.339 5.345 6.044 1.00 84.06 92 SER A C 1
ATOM 702 O O . SER A 1 92 ? -18.731 4.462 6.801 1.00 84.06 92 SER A O 1
ATOM 704 N N . THR A 1 93 ? -17.208 6.015 6.258 1.00 92.12 93 THR A N 1
ATOM 705 C CA . THR A 1 93 ? -16.296 5.802 7.391 1.00 92.12 93 THR A CA 1
ATOM 706 C C . THR A 1 93 ? -16.412 6.883 8.468 1.00 92.12 93 THR A C 1
ATOM 708 O O . THR A 1 93 ? -15.576 6.964 9.365 1.00 92.12 93 THR A O 1
ATOM 711 N N . SER A 1 94 ? -17.455 7.717 8.420 1.00 94.06 94 SER A N 1
ATOM 712 C CA . SER A 1 94 ? -17.777 8.629 9.522 1.00 94.06 94 SER A CA 1
ATOM 713 C C . SER A 1 94 ? -18.050 7.873 10.830 1.00 94.06 94 SER A C 1
ATOM 715 O O . SER A 1 94 ? -18.540 6.740 10.818 1.00 94.06 94 SER A O 1
ATOM 717 N N . GLU A 1 95 ? -17.784 8.522 11.968 1.00 94.06 95 GLU A N 1
ATOM 718 C CA . GLU A 1 95 ? -18.008 7.941 13.301 1.00 94.06 95 GLU A CA 1
ATOM 719 C C . GLU A 1 95 ? -19.437 7.412 13.471 1.00 94.06 95 GLU A C 1
ATOM 721 O O . GLU A 1 95 ? -19.639 6.302 13.966 1.00 94.06 95 GLU A O 1
ATOM 726 N N . GLU A 1 96 ? -20.429 8.181 13.016 1.00 94.06 96 GLU A N 1
ATOM 727 C CA . GLU A 1 96 ? -21.837 7.789 13.070 1.00 94.06 96 GLU A CA 1
ATOM 728 C C . GLU A 1 96 ? -22.085 6.466 12.333 1.00 94.06 96 GLU A C 1
ATOM 730 O O . GLU A 1 96 ? -22.765 5.580 12.856 1.00 94.06 96 GLU A O 1
ATOM 735 N N . ASN A 1 97 ? -21.518 6.310 11.136 1.00 94.81 97 ASN A N 1
ATOM 736 C CA . ASN A 1 97 ? -21.698 5.109 10.329 1.00 94.81 97 ASN A CA 1
ATOM 737 C C . ASN A 1 97 ? -20.958 3.912 10.923 1.00 94.81 97 ASN A C 1
ATOM 739 O O . ASN A 1 97 ? -21.546 2.837 11.035 1.00 94.81 97 ASN A O 1
ATOM 743 N N . ILE A 1 98 ? -19.717 4.098 11.381 1.00 95.88 98 ILE A N 1
ATOM 744 C CA . ILE A 1 98 ? -18.931 3.030 12.012 1.00 95.88 98 ILE A CA 1
ATOM 745 C C . ILE A 1 98 ? -19.634 2.505 13.269 1.00 95.88 98 ILE A C 1
ATOM 747 O O . ILE A 1 98 ? -19.764 1.292 13.446 1.00 95.88 98 ILE A O 1
ATOM 751 N N . ARG A 1 99 ? -20.149 3.398 14.122 1.00 94.50 99 ARG A N 1
ATOM 752 C CA . ARG A 1 99 ? -20.832 3.019 15.371 1.00 94.50 99 ARG A CA 1
ATOM 753 C C . ARG A 1 99 ? -22.158 2.286 15.156 1.00 94.50 99 ARG A C 1
ATOM 755 O O . ARG A 1 99 ? -22.580 1.554 16.048 1.00 94.50 99 ARG A O 1
ATOM 762 N N . LYS A 1 100 ? -22.815 2.455 14.003 1.00 94.88 100 LYS A N 1
ATOM 763 C CA . LYS A 1 100 ? -24.063 1.747 13.656 1.00 94.88 100 LYS A CA 1
ATOM 764 C C . LYS A 1 100 ? -23.837 0.302 13.203 1.00 94.88 100 LYS A C 1
ATOM 766 O O . LYS A 1 100 ? -24.799 -0.460 13.100 1.00 94.88 100 LYS A O 1
ATOM 771 N N . ILE A 1 101 ? -22.600 -0.093 12.908 1.00 95.81 101 ILE A N 1
ATOM 772 C CA . ILE A 1 101 ? -22.299 -1.441 12.426 1.00 95.81 101 ILE A CA 1
ATOM 773 C C . ILE A 1 101 ? -22.378 -2.437 13.586 1.00 95.81 101 ILE A C 1
ATOM 775 O O . ILE A 1 101 ? -21.748 -2.266 14.623 1.00 95.81 101 ILE A O 1
ATOM 779 N N . THR A 1 102 ? -23.139 -3.516 13.396 1.00 95.56 102 THR A N 1
ATOM 780 C CA . THR A 1 102 ? -23.469 -4.472 14.469 1.00 95.56 102 THR A CA 1
ATOM 781 C C . THR A 1 102 ? -22.733 -5.807 14.382 1.00 95.56 102 THR A C 1
ATOM 783 O O . THR A 1 102 ? -22.828 -6.620 15.298 1.00 95.56 102 THR A O 1
ATOM 786 N N . THR A 1 103 ? -21.993 -6.071 13.302 1.00 97.06 103 THR A N 1
ATOM 787 C CA . THR A 1 103 ? -21.245 -7.327 13.102 1.00 97.06 103 THR A CA 1
ATOM 788 C C . THR A 1 103 ? -19.873 -7.036 12.517 1.00 97.06 103 THR A C 1
ATOM 790 O O . THR A 1 103 ? -19.762 -6.183 11.634 1.00 97.06 103 THR A O 1
ATOM 793 N N . LEU A 1 104 ? -18.855 -7.801 12.911 1.00 97.19 104 LEU A N 1
ATOM 794 C CA . LEU A 1 104 ? -17.507 -7.642 12.367 1.00 97.19 104 LEU A CA 1
ATOM 795 C C . LEU A 1 104 ? -17.447 -7.887 10.850 1.00 97.19 104 LEU A C 1
ATOM 797 O O . LEU A 1 104 ? -16.663 -7.239 10.170 1.00 97.19 104 LEU A O 1
ATOM 801 N N . ASN A 1 105 ? -18.285 -8.772 10.301 1.00 95.69 105 ASN A N 1
ATOM 802 C CA . ASN A 1 105 ? -18.318 -9.012 8.854 1.00 95.69 105 ASN A CA 1
ATOM 803 C C . ASN A 1 105 ? -18.714 -7.742 8.087 1.00 95.69 105 ASN A C 1
ATOM 805 O O . ASN A 1 105 ? -17.958 -7.307 7.229 1.00 95.69 105 ASN A O 1
ATOM 809 N N . LYS A 1 106 ? -19.814 -7.085 8.481 1.00 95.94 106 LYS A N 1
ATOM 810 C CA . LYS A 1 106 ? -20.215 -5.781 7.922 1.00 95.94 106 LYS A CA 1
ATOM 811 C C . LYS A 1 106 ? -19.170 -4.689 8.150 1.00 95.94 106 LYS A C 1
ATOM 813 O O . LYS A 1 106 ? -18.966 -3.847 7.289 1.00 95.94 106 LYS A O 1
ATOM 818 N N . LEU A 1 107 ? -18.481 -4.701 9.295 1.00 96.38 107 LEU A N 1
ATOM 819 C CA . LEU A 1 107 ? -17.405 -3.739 9.554 1.00 96.38 107 LEU A CA 1
ATOM 820 C C . LEU A 1 107 ? -16.255 -3.924 8.562 1.00 96.38 107 LEU A C 1
ATOM 822 O O . LEU A 1 107 ? -15.704 -2.948 8.066 1.00 96.38 107 LEU A O 1
ATOM 826 N N . LYS A 1 108 ? -15.934 -5.174 8.222 1.00 95.62 108 LYS A N 1
ATOM 827 C CA . LYS A 1 108 ? -14.910 -5.496 7.229 1.00 95.62 108 LYS A CA 1
ATOM 828 C C . LYS A 1 108 ? -15.328 -5.224 5.776 1.00 95.62 108 LYS A C 1
ATOM 830 O O . LYS A 1 108 ? -14.482 -5.304 4.892 1.00 95.62 108 LYS A O 1
ATOM 835 N N . GLU A 1 109 ? -16.589 -4.877 5.523 1.00 95.25 109 GLU A N 1
ATOM 836 C CA . GLU A 1 109 ? -17.073 -4.440 4.206 1.00 95.25 109 GLU A CA 1
ATOM 837 C C . GLU A 1 109 ? -16.875 -2.937 3.965 1.00 95.25 109 GLU A C 1
ATOM 839 O O . GLU A 1 109 ? -17.136 -2.463 2.860 1.00 95.25 109 GLU A O 1
ATOM 844 N N . ILE A 1 110 ? -16.406 -2.186 4.970 1.00 94.75 110 ILE A N 1
ATOM 845 C CA . ILE A 1 110 ? -16.037 -0.779 4.807 1.00 94.75 110 ILE A CA 1
ATOM 846 C C . ILE A 1 110 ? -14.993 -0.646 3.701 1.00 94.75 110 ILE A C 1
ATOM 848 O O . ILE A 1 110 ? -13.963 -1.320 3.729 1.00 94.75 110 ILE A O 1
ATOM 852 N N . VAL A 1 111 ? -15.260 0.271 2.774 1.00 93.56 111 VAL A N 1
ATOM 853 C CA . VAL A 1 111 ? -14.395 0.608 1.645 1.00 93.56 111 VAL A CA 1
ATOM 854 C C . VAL A 1 111 ? -13.377 1.660 2.066 1.00 93.56 111 VAL A C 1
ATOM 856 O O . VAL A 1 111 ? -13.746 2.703 2.606 1.00 93.56 111 VAL A O 1
ATOM 859 N N . ILE A 1 112 ? -12.107 1.387 1.792 1.00 92.75 112 ILE A N 1
ATOM 860 C CA . ILE A 1 112 ? -10.992 2.298 2.013 1.00 92.75 112 ILE A CA 1
ATOM 861 C C . ILE A 1 112 ? -10.429 2.710 0.646 1.00 92.75 112 ILE A C 1
ATOM 863 O O . ILE A 1 112 ? -10.003 1.838 -0.120 1.00 92.75 112 ILE A O 1
ATOM 867 N N . PRO A 1 113 ? -10.415 4.015 0.326 1.00 90.56 113 PRO A N 1
ATOM 868 C CA . PRO A 1 113 ? -9.790 4.500 -0.892 1.00 90.56 113 PRO A CA 1
ATOM 869 C C . PRO A 1 113 ? -8.265 4.546 -0.738 1.00 90.56 113 PRO A C 1
ATOM 871 O O . PRO A 1 113 ? -7.748 4.994 0.292 1.00 90.56 113 PRO A O 1
ATOM 874 N N . VAL A 1 114 ? -7.534 4.142 -1.780 1.00 89.19 114 VAL A N 1
ATOM 875 C CA . VAL A 1 114 ? -6.060 4.172 -1.819 1.00 89.19 114 VAL A CA 1
ATOM 876 C C . VAL A 1 114 ? -5.518 5.593 -1.645 1.00 89.19 114 VAL A C 1
ATOM 878 O O . VAL A 1 114 ? -4.517 5.801 -0.966 1.00 89.19 114 VAL A O 1
ATOM 881 N N . THR A 1 115 ? -6.239 6.593 -2.156 1.00 87.25 115 THR A N 1
ATOM 882 C CA . THR A 1 115 ? -5.882 8.016 -2.048 1.00 87.25 115 THR A CA 1
ATOM 883 C C . THR A 1 115 ? -5.912 8.546 -0.617 1.00 87.25 115 THR A C 1
ATOM 885 O O . THR A 1 115 ? -5.251 9.539 -0.330 1.00 87.25 115 THR A O 1
ATOM 888 N N . ALA A 1 116 ? -6.628 7.884 0.298 1.00 89.00 116 ALA A N 1
ATOM 889 C CA . ALA A 1 116 ? -6.605 8.227 1.718 1.00 89.00 116 ALA A CA 1
ATOM 890 C C . ALA A 1 116 ? -5.453 7.560 2.488 1.00 89.00 116 ALA A C 1
ATOM 892 O O . ALA A 1 116 ? -5.338 7.754 3.694 1.00 89.00 116 ALA A O 1
ATOM 893 N N . GLN A 1 117 ? -4.620 6.766 1.809 1.00 89.56 117 GLN A N 1
ATOM 894 C CA . GLN A 1 117 ? -3.447 6.093 2.376 1.00 89.56 117 GLN A CA 1
ATOM 895 C C . GLN A 1 117 ? -2.137 6.783 1.967 1.00 89.56 117 GLN A C 1
ATOM 897 O O . GLN A 1 117 ? -1.083 6.153 1.991 1.00 89.56 117 GLN A O 1
ATOM 902 N N . ASN A 1 118 ? -2.211 8.050 1.552 1.00 85.31 118 ASN A N 1
ATOM 903 C CA . ASN A 1 118 ? -1.080 8.820 1.041 1.00 85.31 118 ASN A CA 1
ATOM 904 C C . ASN A 1 118 ? -0.135 9.355 2.128 1.00 85.31 118 ASN A C 1
ATOM 906 O O . ASN A 1 118 ? 1.011 9.661 1.829 1.00 85.31 118 ASN A O 1
ATOM 910 N N . ASP A 1 119 ? -0.591 9.474 3.376 1.00 85.75 119 ASP A N 1
ATOM 911 C CA . ASP A 1 119 ? 0.282 9.778 4.511 1.00 85.75 119 ASP A CA 1
ATOM 912 C C . ASP A 1 119 ? 0.770 8.477 5.159 1.00 85.75 119 ASP A C 1
ATOM 914 O O . ASP A 1 119 ? 0.042 7.819 5.911 1.00 85.75 119 ASP A O 1
ATOM 918 N N . ILE A 1 120 ? 2.031 8.122 4.902 1.00 82.12 120 ILE A N 1
ATOM 919 C CA . ILE A 1 120 ? 2.643 6.912 5.458 1.00 82.12 120 ILE A CA 1
ATOM 920 C C . ILE A 1 120 ? 2.695 6.903 6.993 1.00 82.12 120 ILE A C 1
ATOM 922 O O . ILE A 1 120 ? 2.686 5.834 7.612 1.00 82.12 120 ILE A O 1
ATOM 926 N N . ALA A 1 121 ? 2.693 8.071 7.638 1.00 84.31 121 ALA A N 1
ATOM 927 C CA . ALA A 1 121 ? 2.691 8.150 9.093 1.00 84.31 121 ALA A CA 1
ATOM 928 C C . ALA A 1 121 ? 1.326 7.781 9.698 1.00 84.31 121 ALA A C 1
ATOM 930 O O . ALA A 1 121 ? 1.277 7.385 10.869 1.00 84.31 121 ALA A O 1
ATOM 931 N N . THR A 1 122 ? 0.232 7.898 8.932 1.00 86.62 122 THR A N 1
ATOM 932 C CA . THR A 1 122 ? -1.150 7.733 9.417 1.00 86.62 122 THR A CA 1
ATOM 933 C C . THR A 1 122 ? -2.009 6.806 8.547 1.00 86.62 122 THR A C 1
ATOM 935 O O . THR A 1 122 ? -3.209 7.005 8.390 1.00 86.62 122 THR A O 1
ATOM 938 N N . ILE A 1 123 ? -1.416 5.718 8.053 1.00 91.88 123 ILE A N 1
ATOM 939 C CA . ILE A 1 123 ? -2.112 4.676 7.278 1.00 91.88 123 ILE A CA 1
ATOM 940 C C . ILE A 1 123 ? -3.183 3.978 8.132 1.00 91.88 123 ILE A C 1
ATOM 942 O O . ILE A 1 123 ? -2.957 3.689 9.314 1.00 91.88 123 ILE A O 1
ATOM 946 N N . THR A 1 124 ? -4.328 3.656 7.519 1.00 95.81 124 THR A N 1
ATOM 947 C CA . THR A 1 124 ? -5.369 2.807 8.115 1.00 95.81 124 THR A CA 1
ATOM 948 C C . THR A 1 124 ? -4.789 1.456 8.525 1.00 95.81 124 THR A C 1
ATOM 950 O O . THR A 1 124 ? -4.023 0.845 7.791 1.00 95.81 124 THR A O 1
ATOM 953 N N . MET A 1 125 ? -5.154 0.946 9.693 1.00 96.31 125 MET A N 1
ATOM 954 C CA . MET A 1 125 ? -4.642 -0.331 10.193 1.00 96.31 125 MET A CA 1
ATOM 955 C C . MET A 1 125 ? -5.720 -1.082 10.953 1.00 96.31 125 MET A C 1
ATOM 957 O O . MET A 1 125 ? -6.601 -0.469 11.553 1.00 96.31 125 MET A O 1
ATOM 961 N N . ASP A 1 126 ? -5.650 -2.404 10.960 1.00 97.50 126 ASP A N 1
ATOM 962 C CA . ASP A 1 126 ? -6.559 -3.216 11.757 1.00 97.50 126 ASP A CA 1
ATOM 963 C C . ASP A 1 126 ? -5.862 -4.413 12.392 1.00 97.50 126 ASP A C 1
ATOM 965 O O . ASP A 1 126 ? -4.815 -4.880 11.939 1.00 97.50 126 ASP A O 1
ATOM 969 N N . GLY A 1 127 ? -6.470 -4.912 13.461 1.00 97.12 127 GLY A N 1
ATOM 970 C CA . GLY A 1 127 ? -6.014 -6.105 14.151 1.00 97.12 127 GLY A CA 1
ATOM 971 C C . GLY A 1 127 ? -7.140 -6.744 14.943 1.00 97.12 127 GLY A C 1
ATOM 972 O O . GLY A 1 127 ? -8.070 -6.073 15.398 1.00 97.12 127 GLY A O 1
ATOM 973 N N . ILE A 1 128 ? -7.053 -8.060 15.119 1.00 97.25 128 ILE A N 1
ATOM 974 C CA . ILE A 1 128 ? -7.951 -8.810 15.991 1.00 97.25 128 ILE A CA 1
ATOM 975 C C . ILE A 1 128 ? -7.153 -9.714 16.922 1.00 97.25 128 ILE A C 1
ATOM 977 O O . ILE A 1 128 ? -6.298 -10.469 16.469 1.00 97.25 128 ILE A O 1
ATOM 981 N N . GLY A 1 129 ? -7.470 -9.661 18.212 1.00 97.12 129 GLY A N 1
ATOM 982 C CA . GLY A 1 129 ? -6.935 -10.577 19.215 1.00 97.12 129 GLY A CA 1
ATOM 983 C C . GLY A 1 129 ? -8.038 -11.427 19.816 1.00 97.12 129 GLY A C 1
ATOM 984 O O . GLY A 1 129 ? -9.113 -10.919 20.145 1.00 97.12 129 GLY A O 1
ATOM 985 N N . ASN A 1 130 ? -7.777 -12.720 19.979 1.00 95.44 130 ASN A N 1
ATOM 986 C CA . ASN A 1 130 ? -8.660 -13.588 20.750 1.00 95.44 130 ASN A CA 1
ATOM 987 C C . ASN A 1 130 ? -8.496 -13.299 22.239 1.00 95.44 130 ASN A C 1
ATOM 989 O O . ASN A 1 130 ? -7.389 -13.059 22.717 1.00 95.44 130 ASN A O 1
ATOM 993 N N . VAL A 1 131 ? -9.609 -13.345 22.961 1.00 93.88 131 VAL A N 1
ATOM 994 C CA . VAL A 1 131 ? -9.620 -13.213 24.412 1.00 93.88 131 VAL A CA 1
ATOM 995 C C . VAL A 1 131 ? -9.220 -14.555 25.028 1.00 93.88 131 VAL A C 1
ATOM 997 O O . VAL A 1 131 ? -9.873 -15.572 24.793 1.00 93.88 131 VAL A O 1
ATOM 1000 N N . THR A 1 132 ? -8.175 -14.556 25.847 1.00 91.75 132 THR A N 1
ATOM 1001 C CA . THR A 1 132 ? -7.664 -15.722 26.578 1.00 91.75 132 THR A CA 1
ATOM 1002 C C . THR A 1 132 ? -7.613 -15.437 28.077 1.00 91.75 132 THR A C 1
ATOM 1004 O O . THR A 1 132 ? -7.631 -14.284 28.505 1.00 91.75 132 THR A O 1
ATOM 1007 N N . ASN A 1 133 ? -7.594 -16.480 28.907 1.00 87.62 133 ASN A N 1
ATOM 1008 C CA . ASN A 1 133 ? -7.442 -16.304 30.353 1.00 87.62 133 ASN A CA 1
ATOM 1009 C C . ASN A 1 133 ? -6.007 -15.881 30.681 1.00 87.62 133 ASN A C 1
ATOM 1011 O O . ASN A 1 133 ? -5.058 -16.423 30.111 1.00 87.62 133 ASN A O 1
ATOM 1015 N N . VAL A 1 134 ? -5.850 -14.967 31.638 1.00 82.88 134 VAL A N 1
ATOM 1016 C CA . VAL A 1 134 ? -4.540 -14.718 32.251 1.00 82.88 134 VAL A CA 1
ATOM 1017 C C . VAL A 1 134 ? -4.259 -15.892 33.191 1.00 82.88 134 VAL A C 1
ATOM 1019 O O . VAL A 1 134 ? -5.059 -16.164 34.087 1.00 82.88 134 VAL A O 1
ATOM 1022 N N . LEU A 1 135 ? -3.175 -16.635 32.957 1.00 66.44 135 LEU A N 1
ATOM 1023 C CA . LEU A 1 135 ? -2.793 -17.752 33.825 1.00 66.44 135 LEU A CA 1
ATOM 1024 C C . LEU A 1 135 ? -2.517 -17.228 35.254 1.00 66.44 135 LEU A C 1
ATOM 1026 O O . LEU A 1 135 ? -1.910 -16.177 35.427 1.00 66.44 135 LEU A O 1
ATOM 1030 N N . GLU A 1 136 ? -2.988 -17.978 36.258 1.00 56.88 136 GLU A N 1
ATOM 1031 C CA . GLU A 1 136 ? -2.695 -17.848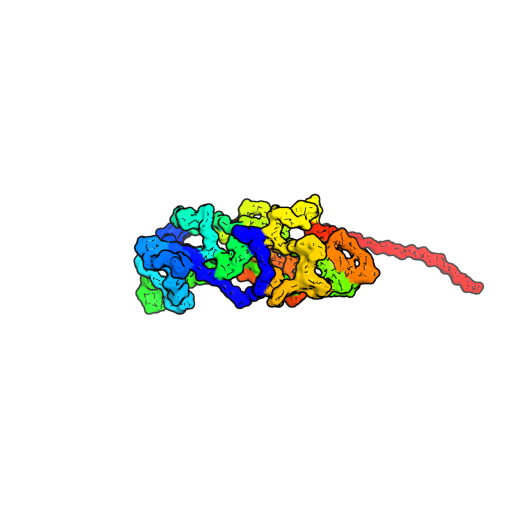 37.703 1.00 56.88 136 GLU A CA 1
ATOM 1032 C C . GLU A 1 136 ? -3.482 -16.868 38.604 1.00 56.88 136 GLU A C 1
ATOM 1034 O O . GLU A 1 136 ? -3.166 -16.768 39.785 1.00 56.88 136 GLU A O 1
ATOM 1039 N N . THR A 1 137 ? -4.594 -16.251 38.192 1.00 54.16 137 THR A N 1
ATOM 1040 C CA . THR A 1 137 ? -5.588 -15.748 39.179 1.00 54.16 137 THR A CA 1
ATOM 1041 C C . THR A 1 137 ? -7.020 -15.878 38.666 1.00 54.16 137 THR A C 1
ATOM 1043 O O . THR A 1 137 ? -7.233 -15.889 37.462 1.00 54.16 137 THR A O 1
ATOM 1046 N N . ALA A 1 138 ? -7.973 -16.029 39.602 1.00 56.06 138 ALA A N 1
ATOM 1047 C CA . ALA A 1 138 ? -9.427 -16.203 39.445 1.00 56.06 138 ALA A CA 1
ATOM 1048 C C . ALA A 1 138 ? -9.992 -16.043 38.016 1.00 56.06 138 ALA A C 1
ATOM 1050 O O . ALA A 1 138 ? -9.799 -14.996 37.405 1.00 56.06 138 ALA A O 1
ATOM 1051 N N . ASN A 1 139 ? -10.778 -17.040 37.572 1.00 57.78 139 ASN A N 1
ATOM 1052 C CA . ASN A 1 139 ? -11.437 -17.281 36.263 1.00 57.78 139 ASN A CA 1
ATOM 1053 C C . ASN A 1 139 ? -12.143 -16.100 35.531 1.00 57.78 139 ASN A C 1
ATOM 1055 O O . ASN A 1 139 ? -12.871 -16.326 34.566 1.00 57.78 139 ASN A O 1
ATOM 1059 N N . LEU A 1 140 ? -11.978 -14.853 35.967 1.00 71.31 140 LEU A N 1
ATOM 1060 C CA . LEU A 1 140 ? -12.603 -13.643 35.441 1.00 71.31 140 LEU A CA 1
ATOM 1061 C C . LEU A 1 140 ? -11.609 -12.638 34.828 1.00 71.31 140 LEU A C 1
ATOM 1063 O O . LEU A 1 140 ? -12.060 -11.679 34.204 1.00 71.31 140 LEU A O 1
ATOM 1067 N N . LYS A 1 141 ? -10.286 -12.821 34.964 1.00 84.44 141 LYS A N 1
ATOM 1068 C CA . LYS A 1 141 ? -9.297 -11.971 34.275 1.00 84.44 141 LYS A CA 1
ATOM 1069 C C . LYS A 1 141 ? -8.927 -12.557 32.917 1.00 84.44 141 LYS A C 1
ATOM 1071 O O . LYS A 1 141 ? -8.417 -13.674 32.824 1.00 84.44 141 LYS A O 1
ATOM 1076 N N . LYS A 1 142 ? -9.159 -11.779 31.864 1.00 90.44 142 LYS A N 1
ATOM 1077 C CA . LYS A 1 142 ? -8.849 -12.160 30.487 1.00 90.44 142 LYS A CA 1
ATOM 1078 C C . LYS A 1 142 ? -8.008 -11.087 29.800 1.00 90.44 142 LYS A C 1
ATOM 1080 O O . LYS A 1 142 ? -8.083 -9.918 30.169 1.00 90.44 142 LYS A O 1
ATOM 1085 N N . VAL A 1 143 ? -7.237 -11.494 28.801 1.00 92.38 143 VAL A N 1
ATOM 1086 C CA . VAL A 1 143 ? -6.364 -10.640 27.989 1.00 92.38 143 VAL A CA 1
ATOM 1087 C C . VAL A 1 143 ? -6.627 -10.898 26.509 1.00 92.38 143 VAL A C 1
ATOM 1089 O O . VAL A 1 143 ? -6.986 -12.008 26.124 1.00 92.38 143 VAL A O 1
ATOM 1092 N N . ALA A 1 144 ? -6.466 -9.877 25.674 1.00 94.56 144 ALA A N 1
ATOM 1093 C CA . ALA A 1 144 ? -6.415 -10.024 24.226 1.00 94.56 144 ALA A CA 1
ATOM 1094 C C . ALA A 1 144 ? -5.171 -9.298 23.718 1.00 94.56 144 ALA A C 1
ATOM 1096 O O . ALA A 1 144 ? -5.029 -8.098 23.936 1.00 94.56 144 ALA A O 1
ATOM 1097 N N . ASN A 1 145 ? -4.290 -10.029 23.040 1.00 94.44 145 ASN A N 1
ATOM 1098 C CA . ASN A 1 145 ? -3.123 -9.457 22.377 1.00 94.44 145 ASN A CA 1
ATOM 1099 C C . ASN A 1 145 ? -3.506 -9.142 20.931 1.00 94.44 145 ASN A C 1
ATOM 1101 O O . ASN A 1 145 ? -3.948 -10.038 20.208 1.00 94.44 145 ASN A O 1
ATOM 1105 N N . ILE A 1 146 ? -3.383 -7.878 20.529 1.00 96.06 146 ILE A N 1
ATOM 1106 C CA . ILE A 1 146 ? -3.748 -7.410 19.190 1.00 96.06 146 ILE A CA 1
ATOM 1107 C C . ILE A 1 146 ? -2.506 -6.844 18.511 1.00 96.06 146 ILE A C 1
ATOM 1109 O O . ILE A 1 146 ? -1.924 -5.877 18.992 1.00 96.06 146 ILE A O 1
ATOM 1113 N N . GLU A 1 147 ? -2.144 -7.416 17.366 1.00 95.00 147 GLU A N 1
ATOM 1114 C CA . GLU A 1 147 ? -1.159 -6.842 16.453 1.00 95.00 147 GLU A CA 1
ATOM 1115 C C . GLU A 1 147 ? -1.899 -6.065 15.360 1.00 95.00 147 GLU A C 1
ATOM 1117 O O . GLU A 1 147 ? -2.774 -6.613 14.682 1.00 95.00 147 GLU A O 1
ATOM 1122 N N . LEU A 1 148 ? -1.586 -4.776 15.213 1.00 94.69 148 LEU A N 1
ATOM 1123 C CA . LEU A 1 148 ? -2.156 -3.942 14.158 1.00 94.69 148 LEU A CA 1
ATOM 1124 C C . LEU A 1 148 ? -1.309 -4.072 12.898 1.00 94.69 148 LEU A C 1
ATOM 1126 O O . LEU A 1 148 ? -0.108 -3.817 12.919 1.00 94.69 148 LEU A O 1
ATOM 1130 N N . THR A 1 149 ? -1.943 -4.435 11.788 1.00 94.06 149 THR A N 1
ATOM 1131 C CA . THR A 1 149 ? -1.290 -4.471 10.478 1.00 94.06 149 THR A CA 1
ATOM 1132 C C . THR A 1 149 ? -1.722 -3.255 9.660 1.00 94.06 149 THR A C 1
ATOM 1134 O O . THR A 1 149 ? -2.931 -3.041 9.521 1.00 94.06 149 THR A O 1
ATOM 1137 N N . PRO A 1 150 ? -0.790 -2.479 9.077 1.00 93.94 150 PRO A N 1
ATOM 1138 C CA . PRO A 1 150 ? -1.146 -1.454 8.104 1.00 93.94 150 PRO A CA 1
ATOM 1139 C C . PRO A 1 150 ? -1.927 -2.054 6.931 1.00 93.94 150 PRO A C 1
ATOM 1141 O O . PRO A 1 150 ? -1.635 -3.156 6.460 1.00 93.94 150 PRO A O 1
ATOM 1144 N N . PHE A 1 151 ? -2.946 -1.333 6.480 1.00 93.25 151 PHE A N 1
ATOM 1145 C CA . PHE A 1 151 ? -3.869 -1.799 5.456 1.00 93.25 151 PHE A CA 1
ATOM 1146 C C . PHE A 1 151 ? -3.285 -1.668 4.046 1.00 93.25 151 PHE A C 1
ATOM 1148 O O . PHE A 1 151 ? -3.531 -2.526 3.198 1.00 93.25 151 PHE A O 1
ATOM 1155 N N . SER A 1 152 ? -2.469 -0.639 3.810 1.00 91.38 152 SER A N 1
ATOM 1156 C CA . SER A 1 152 ? -1.696 -0.490 2.580 1.00 91.38 152 SER A CA 1
ATOM 1157 C C . SER A 1 152 ? -0.305 -1.123 2.695 1.00 91.38 152 SER A C 1
ATOM 1159 O O . SER A 1 152 ? 0.170 -1.505 3.771 1.00 91.38 152 SER A O 1
ATOM 1161 N N . SER A 1 153 ? 0.337 -1.239 1.544 1.00 90.75 153 SER A N 1
ATOM 1162 C CA . SER A 1 153 ? 1.753 -1.530 1.365 1.00 90.75 153 SER A CA 1
ATOM 1163 C C . SER A 1 153 ? 2.399 -0.423 0.560 1.00 90.75 153 SER A C 1
ATOM 1165 O O . SER A 1 153 ? 1.708 0.419 -0.009 1.00 90.75 153 SER A O 1
ATOM 1167 N N . ARG A 1 154 ? 3.728 -0.411 0.514 1.00 90.12 154 ARG A N 1
ATOM 1168 C CA . ARG A 1 154 ? 4.489 0.608 -0.204 1.00 90.12 154 ARG A CA 1
ATOM 1169 C C . ARG A 1 154 ? 5.536 -0.022 -1.094 1.00 90.12 154 ARG A C 1
ATOM 1171 O O . ARG A 1 154 ? 6.168 -0.993 -0.695 1.00 90.12 154 ARG A O 1
ATOM 1178 N N . VAL A 1 155 ? 5.732 0.555 -2.268 1.00 90.06 155 VAL A N 1
ATOM 1179 C CA . VAL A 1 155 ? 6.907 0.309 -3.101 1.00 90.06 155 VAL A CA 1
ATOM 1180 C C . VAL A 1 155 ? 7.809 1.538 -3.070 1.00 90.06 155 VAL A C 1
ATOM 1182 O O . VAL A 1 155 ? 7.307 2.663 -3.096 1.00 90.06 155 VAL A O 1
ATOM 1185 N N . GLU A 1 156 ? 9.119 1.324 -2.962 1.00 91.25 156 GLU A N 1
ATOM 1186 C CA . GLU A 1 156 ? 10.121 2.391 -2.911 1.00 91.25 156 GLU A CA 1
ATOM 1187 C C . GLU A 1 156 ? 11.161 2.212 -4.013 1.00 91.25 156 GLU A C 1
ATOM 1189 O O . GLU A 1 156 ? 11.823 1.173 -4.099 1.00 91.25 156 GLU A O 1
ATOM 1194 N N . ILE A 1 157 ? 11.315 3.251 -4.834 1.00 91.50 157 ILE A N 1
ATOM 1195 C CA . ILE A 1 157 ? 12.329 3.331 -5.884 1.00 91.50 157 ILE A CA 1
ATOM 1196 C C . ILE A 1 157 ? 13.359 4.379 -5.465 1.00 91.50 157 ILE A C 1
ATOM 1198 O O . ILE A 1 157 ? 13.068 5.576 -5.458 1.00 91.50 157 ILE A O 1
ATOM 1202 N N . ALA A 1 158 ? 14.564 3.933 -5.110 1.00 91.12 158 ALA A N 1
ATOM 1203 C CA . ALA A 1 158 ? 15.635 4.832 -4.682 1.00 91.12 158 ALA A CA 1
ATOM 1204 C C . ALA A 1 158 ? 16.321 5.526 -5.866 1.00 91.12 158 ALA A C 1
ATOM 1206 O O . ALA A 1 158 ? 16.623 6.716 -5.814 1.00 91.12 158 ALA A O 1
ATOM 1207 N N . SER A 1 159 ? 16.580 4.788 -6.947 1.00 91.69 159 SER A N 1
ATOM 1208 C CA . SER A 1 159 ? 17.156 5.362 -8.159 1.00 91.69 159 SER A CA 1
ATOM 1209 C C . SER A 1 159 ? 16.938 4.483 -9.386 1.00 91.69 159 SER A C 1
ATOM 1211 O O . SER A 1 159 ? 16.650 3.290 -9.271 1.00 91.69 159 SER A O 1
ATOM 1213 N N . ILE A 1 160 ? 17.093 5.086 -10.562 1.00 93.88 160 ILE A N 1
ATOM 1214 C CA . ILE A 1 160 ? 17.043 4.438 -11.874 1.00 93.88 160 ILE A CA 1
ATOM 1215 C C . ILE A 1 160 ? 18.316 4.825 -12.631 1.00 93.88 160 ILE A C 1
ATOM 1217 O O . ILE A 1 160 ? 18.610 6.012 -12.781 1.00 93.88 160 ILE A O 1
ATOM 1221 N N . THR A 1 161 ? 19.080 3.841 -13.096 1.00 94.31 161 THR A N 1
ATOM 1222 C CA . THR A 1 161 ? 20.392 4.033 -13.725 1.00 94.31 161 THR A CA 1
ATOM 1223 C C . THR A 1 161 ? 20.441 3.341 -15.081 1.00 94.31 161 THR A C 1
ATOM 1225 O O . THR A 1 161 ? 20.156 2.151 -15.181 1.00 94.31 161 THR A O 1
ATOM 1228 N N . GLY A 1 162 ? 20.817 4.089 -16.118 1.00 92.69 162 GLY A N 1
ATOM 1229 C CA . GLY A 1 162 ? 21.112 3.519 -17.433 1.00 92.69 162 GLY A CA 1
ATOM 1230 C C . GLY A 1 162 ? 22.501 2.876 -17.457 1.00 92.69 162 GLY A C 1
ATOM 1231 O O . GLY A 1 162 ? 23.433 3.392 -16.836 1.00 92.69 162 GLY A O 1
ATOM 1232 N N . GLY A 1 163 ? 22.627 1.760 -18.163 1.00 92.38 163 GLY A N 1
ATOM 1233 C CA . GLY A 1 163 ? 23.869 1.048 -18.447 1.00 92.38 163 GLY A CA 1
ATOM 1234 C C . GLY A 1 163 ? 23.989 0.703 -19.934 1.00 92.38 163 GLY A C 1
ATOM 1235 O O . GLY A 1 163 ? 23.214 1.186 -20.757 1.00 92.38 163 GLY A O 1
ATOM 1236 N N . GLY A 1 164 ? 24.976 -0.129 -20.278 1.00 92.69 164 GLY A N 1
ATOM 1237 C CA . GLY A 1 164 ? 25.210 -0.537 -21.666 1.00 92.69 164 GLY A CA 1
ATOM 1238 C C . GLY A 1 164 ? 25.576 0.647 -22.564 1.00 92.69 164 GLY A C 1
ATOM 1239 O O . GLY A 1 164 ? 26.467 1.432 -22.228 1.00 92.69 164 GLY A O 1
ATOM 1240 N N . ASP A 1 165 ? 24.885 0.773 -23.698 1.00 93.19 165 ASP A N 1
ATOM 1241 C CA . ASP A 1 165 ? 25.073 1.866 -24.665 1.00 93.19 165 ASP A CA 1
ATOM 1242 C C . ASP A 1 165 ? 24.475 3.211 -24.197 1.00 93.19 165 ASP A C 1
ATOM 1244 O O . ASP A 1 165 ? 24.721 4.262 -24.792 1.00 93.19 165 ASP A O 1
ATOM 1248 N N . ILE A 1 166 ? 23.686 3.210 -23.122 1.00 93.50 166 ILE A N 1
ATOM 1249 C CA . ILE A 1 166 ? 22.940 4.386 -22.675 1.00 93.50 166 ILE A CA 1
ATOM 1250 C C . ILE A 1 166 ? 23.852 5.332 -21.889 1.00 93.50 166 ILE A C 1
ATOM 1252 O O . ILE A 1 166 ? 24.354 5.019 -20.812 1.00 93.50 166 ILE A O 1
ATOM 1256 N N . THR A 1 167 ? 24.011 6.547 -22.407 1.00 92.81 167 THR A N 1
ATOM 1257 C CA . THR A 1 167 ? 24.863 7.607 -21.838 1.00 92.81 167 THR A CA 1
ATOM 1258 C C . THR A 1 167 ? 24.067 8.748 -21.204 1.00 92.81 167 THR A C 1
ATOM 1260 O O . THR A 1 167 ? 24.575 9.443 -20.321 1.00 92.81 167 THR A O 1
ATOM 1263 N N . SER A 1 168 ? 22.807 8.936 -21.604 1.00 93.38 168 SER A N 1
ATOM 1264 C CA . SER A 1 168 ? 21.882 9.911 -21.019 1.00 93.38 168 SER A CA 1
ATOM 1265 C C . SER A 1 168 ? 20.434 9.531 -21.328 1.00 93.38 168 SER A C 1
ATOM 1267 O O . SER A 1 168 ? 20.169 8.816 -22.289 1.00 93.38 168 SER A O 1
ATOM 1269 N N . PHE A 1 169 ? 19.500 10.004 -20.507 1.00 94.81 169 PHE A N 1
ATOM 1270 C CA . PHE A 1 169 ? 18.054 9.886 -20.706 1.00 94.81 169 PHE A CA 1
ATOM 1271 C C . PHE A 1 169 ? 17.318 10.878 -19.797 1.00 94.81 169 PHE A C 1
ATOM 1273 O O . PHE A 1 169 ? 17.904 11.434 -18.860 1.00 94.81 169 PHE A O 1
ATOM 1280 N N . LYS A 1 170 ? 16.020 11.070 -20.025 1.00 94.81 170 LYS A N 1
ATOM 1281 C CA . LYS A 1 170 ? 15.087 11.746 -19.115 1.00 94.81 170 LYS A CA 1
ATOM 1282 C C . LYS A 1 170 ? 14.029 10.770 -18.628 1.00 94.81 170 LYS A C 1
ATOM 1284 O O . LYS A 1 170 ? 13.551 9.944 -19.398 1.00 94.81 170 LYS A O 1
ATOM 1289 N N . ILE A 1 171 ? 13.627 10.907 -17.368 1.00 94.19 171 ILE A N 1
ATOM 1290 C CA . ILE A 1 171 ? 12.421 10.261 -16.846 1.00 94.19 171 ILE A CA 1
ATOM 1291 C C . ILE A 1 171 ? 11.288 11.273 -16.958 1.00 94.19 171 ILE A C 1
ATOM 1293 O O . ILE A 1 171 ? 11.234 12.239 -16.195 1.00 94.19 171 ILE A O 1
ATOM 1297 N N . SER A 1 172 ? 10.395 11.050 -17.918 1.00 91.62 172 SER A N 1
ATOM 1298 C CA . SER A 1 172 ? 9.199 11.873 -18.113 1.00 91.62 172 SER A CA 1
ATOM 1299 C C . SER A 1 172 ? 8.059 11.459 -17.190 1.00 91.62 172 SER A C 1
ATOM 1301 O O . SER A 1 172 ? 7.215 12.289 -16.867 1.00 91.62 172 SER A O 1
ATOM 1303 N N . GLY A 1 173 ? 8.042 10.206 -16.731 1.00 90.75 173 GLY A N 1
ATOM 1304 C CA . GLY A 1 173 ? 7.156 9.808 -15.647 1.00 90.75 173 GLY A CA 1
ATOM 1305 C C . GLY A 1 173 ? 7.359 8.384 -15.143 1.00 90.75 173 GLY A C 1
ATOM 1306 O O . GLY A 1 173 ? 7.943 7.548 -15.832 1.00 90.75 173 GLY A O 1
ATOM 1307 N N . ILE A 1 174 ? 6.869 8.133 -13.936 1.00 92.19 174 ILE A N 1
ATOM 1308 C CA . ILE A 1 174 ? 6.820 6.838 -13.255 1.00 92.19 174 ILE A CA 1
ATOM 1309 C C . ILE A 1 174 ? 5.352 6.579 -12.931 1.00 92.19 174 ILE A C 1
ATOM 1311 O O . ILE A 1 174 ? 4.722 7.398 -12.270 1.00 92.19 174 ILE A O 1
ATOM 1315 N N . TYR A 1 175 ? 4.809 5.457 -13.388 1.00 90.75 175 TYR A N 1
ATOM 1316 C CA . TYR A 1 175 ? 3.387 5.138 -13.290 1.00 90.75 175 TYR A CA 1
ATOM 1317 C C . TYR A 1 175 ? 3.204 3.779 -12.622 1.00 90.75 175 TYR A C 1
ATOM 1319 O O . TYR A 1 175 ? 3.781 2.788 -13.077 1.00 90.75 175 TYR A O 1
ATOM 1327 N N . ILE A 1 176 ? 2.386 3.712 -11.572 1.00 90.44 176 ILE A N 1
ATOM 1328 C CA . ILE A 1 176 ? 2.021 2.447 -10.928 1.00 90.44 176 ILE A CA 1
ATOM 1329 C C . ILE A 1 176 ? 0.698 1.960 -11.498 1.00 90.44 176 ILE A C 1
ATOM 1331 O O . ILE A 1 176 ? -0.321 2.617 -11.347 1.00 90.44 176 ILE A O 1
ATOM 1335 N N . SER A 1 177 ? 0.713 0.797 -12.131 1.00 89.00 177 SER A N 1
ATOM 1336 C CA . SER A 1 177 ? -0.425 0.140 -12.773 1.00 89.00 177 SER A CA 1
ATOM 1337 C C . SER A 1 177 ? -0.852 -1.098 -11.976 1.00 89.00 177 SER A C 1
ATOM 1339 O O . SER A 1 177 ? -0.124 -1.557 -11.098 1.00 89.00 177 SER A O 1
ATOM 1341 N N . HIS A 1 178 ? -2.012 -1.666 -12.307 1.00 89.31 178 HIS A N 1
ATOM 1342 C CA . HIS A 1 178 ? -2.570 -2.873 -11.683 1.00 89.31 178 HIS A CA 1
ATOM 1343 C C . HIS A 1 178 ? -2.841 -2.696 -10.185 1.00 89.31 178 HIS A C 1
ATOM 1345 O O . HIS A 1 178 ? -2.396 -3.481 -9.353 1.00 89.31 178 HIS A O 1
ATOM 1351 N N . PHE A 1 179 ? -3.601 -1.658 -9.841 1.00 89.19 179 PHE A N 1
ATOM 1352 C CA . PHE A 1 179 ? -4.043 -1.402 -8.470 1.00 89.19 179 PHE A CA 1
ATOM 1353 C C . PHE A 1 179 ? -5.555 -1.169 -8.416 1.00 89.19 179 PHE A C 1
ATOM 1355 O O . PHE A 1 179 ? -6.185 -0.889 -9.431 1.00 89.19 179 PHE A O 1
ATOM 1362 N N . TYR A 1 180 ? -6.151 -1.258 -7.230 1.00 89.19 180 TYR A N 1
ATOM 1363 C CA . TYR A 1 180 ? -7.553 -0.900 -7.017 1.00 89.19 180 TYR A CA 1
ATOM 1364 C C . TYR A 1 180 ? -7.648 0.438 -6.293 1.00 89.19 180 TYR A C 1
ATOM 1366 O O . TYR A 1 180 ? -6.988 0.652 -5.278 1.00 89.19 180 TYR A O 1
ATOM 1374 N N . GLU A 1 181 ? -8.509 1.327 -6.785 1.00 88.44 181 GLU A N 1
ATOM 1375 C CA . GLU A 1 181 ? -8.758 2.615 -6.131 1.00 88.44 181 GLU A CA 1
ATOM 1376 C C . GLU A 1 181 ? -9.463 2.435 -4.779 1.00 88.44 181 GLU A C 1
ATOM 1378 O O . GLU A 1 181 ? -9.199 3.169 -3.833 1.00 88.44 181 GLU A O 1
ATOM 1383 N N . ASN A 1 182 ? -10.350 1.442 -4.693 1.00 90.38 182 ASN A N 1
ATOM 1384 C CA . ASN A 1 182 ? -11.226 1.200 -3.557 1.00 90.38 182 ASN A CA 1
ATOM 1385 C C . ASN A 1 182 ? -11.184 -0.277 -3.166 1.00 90.38 182 ASN A C 1
ATOM 1387 O O . ASN A 1 182 ? -11.531 -1.153 -3.968 1.00 90.38 182 ASN A O 1
ATOM 1391 N N . VAL A 1 183 ? -10.799 -0.547 -1.920 1.00 92.81 183 VAL A N 1
ATOM 1392 C CA . VAL A 1 183 ? -10.677 -1.908 -1.384 1.00 92.81 183 VAL A CA 1
ATOM 1393 C C . VAL A 1 183 ? -11.381 -1.985 -0.037 1.00 92.81 183 VAL A C 1
ATOM 1395 O O . VAL A 1 183 ? -11.230 -1.106 0.811 1.00 92.81 183 VAL A O 1
ATOM 1398 N N . LYS A 1 184 ? -12.173 -3.034 0.173 1.00 94.44 184 LYS A N 1
ATOM 1399 C CA . LYS A 1 184 ? -12.827 -3.290 1.459 1.00 94.44 184 LYS A CA 1
ATOM 1400 C C . LYS A 1 184 ? -11.810 -3.751 2.500 1.00 94.44 184 LYS A C 1
ATOM 1402 O O . LYS A 1 184 ? -10.839 -4.405 2.147 1.00 94.44 184 LYS A O 1
ATOM 1407 N N . LEU A 1 185 ? -12.046 -3.520 3.792 1.00 93.94 185 LEU A N 1
ATOM 1408 C CA . LEU A 1 185 ? -11.151 -3.982 4.873 1.00 93.94 185 LEU A CA 1
ATOM 1409 C C . LEU A 1 185 ? -10.896 -5.508 4.884 1.00 93.94 185 LEU A C 1
ATOM 1411 O O . LEU A 1 185 ? -9.881 -5.964 5.411 1.00 93.94 185 LEU A O 1
ATOM 1415 N N . ASN A 1 186 ? -11.779 -6.319 4.293 1.00 93.00 186 ASN A N 1
ATOM 1416 C CA . ASN A 1 186 ? -11.555 -7.752 4.051 1.00 93.00 186 ASN A CA 1
ATOM 1417 C C . ASN A 1 186 ? -10.669 -8.070 2.819 1.00 93.00 186 ASN A C 1
ATOM 1419 O O . ASN A 1 186 ? -10.494 -9.247 2.504 1.00 93.00 186 ASN A O 1
ATOM 1423 N N . GLN A 1 187 ? -10.109 -7.043 2.174 1.00 90.94 187 GLN A N 1
ATOM 1424 C CA . GLN A 1 187 ? -9.296 -7.056 0.951 1.00 90.94 187 GLN A CA 1
ATOM 1425 C C . GLN A 1 187 ? -10.034 -7.445 -0.337 1.00 90.94 187 GLN A C 1
ATOM 1427 O O . GLN A 1 187 ? -9.392 -7.727 -1.351 1.00 90.94 187 GLN A O 1
ATOM 1432 N N . ASP A 1 188 ? -11.368 -7.431 -0.331 1.00 92.12 188 ASP A N 1
ATOM 1433 C CA . ASP A 1 188 ? -12.135 -7.560 -1.567 1.00 92.12 188 ASP A CA 1
ATOM 1434 C C . ASP A 1 188 ? -12.100 -6.228 -2.334 1.00 92.12 188 ASP A C 1
ATOM 1436 O O . ASP A 1 188 ? -12.407 -5.161 -1.786 1.00 92.12 188 ASP A O 1
ATOM 1440 N N . ALA A 1 189 ? -11.745 -6.290 -3.615 1.00 88.81 189 ALA A N 1
ATOM 1441 C CA . ALA A 1 189 ? -11.826 -5.149 -4.516 1.00 88.81 189 ALA A CA 1
ATOM 1442 C C . ALA A 1 189 ? -13.287 -4.727 -4.751 1.00 88.81 189 ALA A C 1
ATOM 1444 O O . ALA A 1 189 ? -14.188 -5.567 -4.821 1.00 88.81 189 ALA A O 1
ATOM 1445 N N . VAL A 1 190 ? -13.526 -3.418 -4.862 1.00 86.94 190 VAL A N 1
ATOM 1446 C CA . VAL A 1 190 ? -14.867 -2.860 -5.132 1.00 86.94 190 VAL A CA 1
ATOM 1447 C C . VAL A 1 190 ? -15.059 -2.527 -6.609 1.00 86.94 190 VAL A C 1
ATOM 1449 O O . VAL A 1 190 ? -16.149 -2.714 -7.143 1.00 86.94 190 VAL A O 1
ATOM 1452 N N . ASN A 1 191 ? -13.995 -2.046 -7.251 1.00 84.31 191 ASN A N 1
ATOM 1453 C CA . ASN A 1 191 ? -14.000 -1.550 -8.622 1.00 84.31 191 ASN A CA 1
ATOM 1454 C C . ASN A 1 191 ? -13.128 -2.438 -9.516 1.00 84.31 191 ASN A C 1
ATOM 1456 O O . ASN A 1 191 ? -12.412 -3.316 -9.034 1.00 84.31 191 ASN A O 1
ATOM 1460 N N . GLU A 1 192 ? -13.163 -2.171 -10.820 1.00 86.06 192 GLU A N 1
ATOM 1461 C CA . GLU A 1 192 ? -12.235 -2.783 -11.767 1.00 86.06 192 GLU A CA 1
ATOM 1462 C C . GLU A 1 192 ? -10.780 -2.439 -11.433 1.00 86.06 192 GLU A C 1
ATOM 1464 O O . GLU A 1 192 ? -10.474 -1.376 -10.881 1.00 86.06 192 GLU A O 1
ATOM 1469 N N . LEU A 1 193 ? -9.881 -3.363 -11.782 1.00 86.81 193 LEU A N 1
ATOM 1470 C CA . LEU A 1 193 ? -8.452 -3.147 -11.632 1.00 86.81 193 LEU A CA 1
ATOM 1471 C C . LEU A 1 193 ? -8.028 -1.988 -12.529 1.00 86.81 193 LEU A C 1
ATOM 1473 O O . LEU A 1 193 ? -8.238 -2.000 -13.743 1.00 86.81 193 LEU A O 1
ATOM 1477 N N . PHE A 1 194 ? -7.379 -1.010 -11.926 1.00 85.44 194 PHE A N 1
ATOM 1478 C CA . PHE A 1 194 ? -6.881 0.151 -12.619 1.00 85.44 194 PHE A CA 1
ATOM 1479 C C . PHE A 1 194 ? -5.597 -0.209 -13.363 1.00 85.44 194 PHE A C 1
ATOM 1481 O O . PHE A 1 194 ? -4.579 -0.561 -12.761 1.00 85.44 194 PHE A O 1
ATOM 1488 N N . LYS A 1 195 ? -5.658 -0.165 -14.695 1.00 84.56 195 LYS A N 1
ATOM 1489 C CA . LYS A 1 195 ? -4.572 -0.578 -15.584 1.00 84.56 195 LYS A CA 1
ATOM 1490 C C . LYS A 1 195 ? -4.235 0.550 -16.542 1.00 84.56 195 LYS A C 1
ATOM 1492 O O . LYS A 1 195 ? -5.106 1.054 -17.243 1.00 84.56 195 LYS A O 1
ATOM 1497 N N . TYR A 1 196 ? -2.956 0.882 -16.609 1.00 79.81 196 TYR A N 1
ATOM 1498 C CA . TYR A 1 196 ? -2.421 1.657 -17.716 1.00 79.81 196 TYR A CA 1
ATOM 1499 C C . TYR A 1 196 ? -2.225 0.716 -18.901 1.00 79.81 196 TYR A C 1
ATOM 1501 O O . TYR A 1 196 ? -1.567 -0.313 -18.755 1.00 79.81 196 TYR A O 1
ATOM 1509 N N . THR A 1 197 ? -2.810 1.037 -20.049 1.00 75.44 197 THR A N 1
ATOM 1510 C CA . THR A 1 197 ? -2.770 0.188 -21.249 1.00 75.44 197 THR A CA 1
ATOM 1511 C C . THR A 1 197 ? -2.168 0.934 -22.431 1.00 75.44 197 THR A C 1
ATOM 1513 O O . THR A 1 197 ? -2.364 2.146 -22.555 1.00 75.44 197 THR A O 1
ATOM 1516 N N . SER A 1 198 ? -1.541 0.200 -23.348 1.00 72.31 198 SER A N 1
ATOM 1517 C CA . SER A 1 198 ? -1.007 0.729 -24.611 1.00 72.31 198 SER A CA 1
ATOM 1518 C C . SER A 1 198 ? -2.079 1.314 -25.539 1.00 72.31 198 SER A C 1
ATOM 1520 O O . SER A 1 198 ? -1.815 2.284 -26.238 1.00 72.31 198 SER A O 1
ATOM 1522 N N . ASN A 1 199 ? -3.305 0.782 -25.509 1.00 68.19 199 ASN A N 1
ATOM 1523 C CA . ASN A 1 199 ? -4.370 1.161 -26.450 1.00 68.19 199 ASN A CA 1
ATOM 1524 C C . ASN A 1 199 ? -4.858 2.619 -26.329 1.00 68.19 199 ASN A C 1
ATOM 1526 O O . ASN A 1 199 ? -5.487 3.102 -27.261 1.00 68.19 199 ASN A O 1
ATOM 1530 N N . ASN A 1 200 ? -4.558 3.308 -25.219 1.00 68.75 200 ASN A N 1
ATOM 1531 C CA . ASN A 1 200 ? -4.958 4.695 -24.945 1.00 68.75 200 ASN A CA 1
ATOM 1532 C C . ASN A 1 200 ? -3.778 5.496 -24.358 1.00 68.75 200 ASN A C 1
ATOM 1534 O O . ASN A 1 200 ? -3.890 6.099 -23.291 1.00 68.75 200 ASN A O 1
ATOM 1538 N N . GLU A 1 201 ? -2.611 5.459 -25.009 1.00 68.25 201 GLU A N 1
ATOM 1539 C CA . GLU A 1 201 ? -1.384 6.072 -24.477 1.00 68.25 201 GLU A CA 1
ATOM 1540 C C . GLU A 1 201 ? -1.546 7.568 -24.141 1.00 68.25 201 GLU A C 1
ATOM 1542 O O . GLU A 1 201 ? -1.106 8.010 -23.078 1.00 68.25 201 GLU A O 1
ATOM 1547 N N . GLU A 1 202 ? -2.233 8.326 -25.002 1.00 66.00 202 GLU A N 1
ATOM 1548 C CA . GLU A 1 202 ? -2.481 9.764 -24.816 1.00 66.00 202 GLU A CA 1
ATOM 1549 C C . GLU A 1 202 ? -3.380 10.079 -23.604 1.00 66.00 202 GLU A C 1
ATOM 1551 O O . GLU A 1 202 ? -3.241 11.142 -23.004 1.00 66.00 202 GLU A O 1
ATOM 1556 N N . GLU A 1 203 ? -4.263 9.160 -23.198 1.00 68.56 203 GLU A N 1
ATOM 1557 C CA . GLU A 1 203 ? -5.136 9.323 -22.019 1.00 68.56 203 GLU A CA 1
ATOM 1558 C C . GLU A 1 203 ? -4.463 8.804 -20.735 1.00 68.56 203 GLU A C 1
ATOM 1560 O O . GLU A 1 203 ? -4.685 9.335 -19.648 1.00 68.56 203 GLU A O 1
ATOM 1565 N N . ASN A 1 204 ? -3.640 7.756 -20.850 1.00 73.75 204 ASN A N 1
ATOM 1566 C CA . ASN A 1 204 ? -3.082 7.037 -19.704 1.00 73.75 204 ASN A CA 1
ATOM 1567 C C . ASN A 1 204 ? -1.738 7.605 -19.220 1.00 73.75 204 ASN A C 1
ATOM 1569 O O . ASN A 1 204 ? -1.427 7.494 -18.037 1.00 73.75 204 ASN A O 1
ATOM 1573 N N . TYR A 1 205 ? -0.925 8.182 -20.111 1.00 76.06 205 TYR A N 1
ATOM 1574 C CA . TYR A 1 205 ? 0.463 8.585 -19.824 1.00 76.06 205 TYR A CA 1
ATOM 1575 C C . TYR A 1 205 ? 0.714 10.077 -20.077 1.00 76.06 205 TYR A C 1
ATOM 1577 O O . TYR A 1 205 ? 1.763 10.475 -20.611 1.00 76.06 205 TYR A O 1
ATOM 1585 N N . THR A 1 206 ? -0.268 10.894 -19.706 1.00 69.06 206 THR A N 1
ATOM 1586 C CA . THR A 1 206 ? -0.242 12.360 -19.749 1.00 69.06 206 THR A CA 1
ATOM 1587 C C . THR A 1 206 ? -0.648 12.935 -18.388 1.00 69.06 206 THR A C 1
ATOM 1589 O O . THR A 1 206 ? -1.033 12.202 -17.480 1.00 69.06 206 THR A O 1
ATOM 1592 N N . GLU A 1 207 ? -0.521 14.254 -18.210 1.00 62.28 207 GLU A N 1
ATOM 1593 C CA . GLU A 1 207 ? -0.858 14.939 -16.949 1.00 62.28 207 GLU A CA 1
ATOM 1594 C C . GLU A 1 207 ? -2.359 14.867 -16.583 1.00 62.28 207 GLU A C 1
ATOM 1596 O O . GLU A 1 207 ? -2.747 15.291 -15.489 1.00 62.28 207 GLU A O 1
ATOM 1601 N N . ASP A 1 208 ? -3.211 14.330 -17.465 1.00 55.72 208 ASP A N 1
ATOM 1602 C CA . ASP A 1 208 ? -4.651 14.286 -17.250 1.00 55.72 208 ASP A CA 1
ATOM 1603 C C . ASP A 1 208 ? -5.087 13.261 -16.185 1.00 55.72 208 ASP A C 1
ATOM 1605 O O . ASP A 1 208 ? -4.612 12.134 -16.044 1.00 55.72 208 ASP A O 1
ATOM 1609 N N . LYS A 1 209 ? -6.027 13.724 -15.357 1.00 58.72 209 LYS A N 1
ATOM 1610 C CA . LYS A 1 209 ? -6.187 13.348 -13.941 1.00 58.72 209 LYS A CA 1
ATOM 1611 C C . LYS A 1 209 ? -6.692 11.936 -13.661 1.00 58.72 209 LYS A C 1
ATOM 1613 O O . LYS A 1 209 ? -6.724 11.551 -12.493 1.00 58.72 209 LYS A O 1
ATOM 1618 N N . LYS A 1 210 ? -7.122 11.179 -14.673 1.00 60.41 210 LYS A N 1
ATOM 1619 C CA . LYS A 1 210 ? -7.760 9.872 -14.456 1.00 60.41 210 LYS A CA 1
ATOM 1620 C C . LYS A 1 210 ? -6.781 8.889 -13.813 1.00 60.41 210 LYS A C 1
ATOM 1622 O O . LYS A 1 210 ? -7.176 8.186 -12.890 1.00 60.41 210 LYS A O 1
ATOM 1627 N N . TYR A 1 211 ? -5.505 8.924 -14.209 1.00 62.88 211 TYR A N 1
ATOM 1628 C CA . TYR A 1 211 ? -4.489 7.987 -13.721 1.00 62.88 211 TYR A CA 1
ATOM 1629 C C . TYR A 1 211 ? -3.405 8.590 -12.815 1.00 62.88 211 TYR A C 1
ATOM 1631 O O . TYR A 1 211 ? -2.724 7.861 -12.099 1.00 62.88 211 TYR A O 1
ATOM 1639 N N . ALA A 1 212 ? -3.335 9.917 -12.696 1.00 69.94 212 ALA A N 1
ATOM 1640 C CA . ALA A 1 212 ? -2.303 10.622 -11.925 1.00 69.94 212 ALA A CA 1
ATOM 1641 C C . ALA A 1 212 ? -2.271 10.337 -10.400 1.00 69.94 212 ALA A C 1
ATOM 1643 O O . ALA A 1 212 ? -1.371 10.805 -9.700 1.00 69.94 212 ALA A O 1
ATOM 1644 N N . MET A 1 213 ? -3.233 9.586 -9.847 1.00 79.44 213 MET A N 1
ATOM 1645 C CA . MET A 1 213 ? -3.282 9.285 -8.408 1.00 79.44 213 MET A CA 1
ATOM 1646 C C . MET A 1 213 ? -2.100 8.435 -7.915 1.00 79.44 213 MET A C 1
ATOM 1648 O O . MET A 1 213 ? -1.729 8.549 -6.748 1.00 79.44 213 MET A O 1
ATOM 1652 N N . MET A 1 214 ? -1.488 7.644 -8.802 1.00 85.88 214 MET A N 1
ATOM 1653 C CA . MET A 1 214 ? -0.308 6.821 -8.516 1.00 85.88 214 MET A CA 1
ATOM 1654 C C . MET A 1 214 ? 0.785 7.004 -9.582 1.00 85.88 214 MET A C 1
ATOM 1656 O O . MET A 1 214 ? 1.263 6.033 -10.173 1.00 85.88 214 MET A O 1
ATOM 1660 N N . ALA A 1 215 ? 1.149 8.257 -9.864 1.00 87.69 215 ALA A N 1
ATOM 1661 C CA . ALA A 1 215 ? 2.206 8.571 -10.817 1.00 87.69 215 ALA A CA 1
ATOM 1662 C C . ALA A 1 215 ? 3.016 9.817 -10.433 1.00 87.69 215 ALA A C 1
ATOM 1664 O O . ALA A 1 215 ? 2.490 10.767 -9.848 1.00 87.69 215 ALA A O 1
ATOM 1665 N N . ASP A 1 216 ? 4.278 9.832 -10.858 1.00 88.19 216 ASP A N 1
ATOM 1666 C CA . ASP A 1 216 ? 5.121 11.024 -10.918 1.00 88.19 216 ASP A CA 1
ATOM 1667 C C . ASP A 1 216 ? 5.293 11.398 -12.377 1.00 88.19 216 ASP A C 1
ATOM 1669 O O . ASP A 1 216 ? 5.720 10.574 -13.178 1.00 88.19 216 ASP A O 1
ATOM 1673 N N . ILE A 1 217 ? 4.999 12.645 -12.725 1.00 87.56 217 ILE A N 1
ATOM 1674 C CA . ILE A 1 217 ? 5.149 13.146 -14.089 1.00 87.56 217 ILE A CA 1
ATOM 1675 C C . ILE A 1 217 ? 6.045 14.378 -14.019 1.00 87.56 217 ILE A C 1
ATOM 1677 O O . ILE A 1 217 ? 5.851 15.251 -13.166 1.00 87.56 217 ILE A O 1
ATOM 1681 N N . ALA A 1 218 ? 7.076 14.405 -14.860 1.00 88.12 218 ALA A N 1
ATOM 1682 C CA . ALA A 1 218 ? 7.937 15.567 -15.014 1.00 88.12 218 ALA A CA 1
ATOM 1683 C C . ALA A 1 218 ? 7.189 16.649 -15.797 1.00 88.12 218 ALA A C 1
ATOM 1685 O O . ALA A 1 218 ? 6.537 16.346 -16.795 1.00 88.12 218 ALA A O 1
ATOM 1686 N N . SER A 1 219 ? 7.346 17.914 -15.405 1.00 85.62 219 SER A N 1
ATOM 1687 C CA . SER A 1 219 ? 6.827 19.025 -16.205 1.00 85.62 219 SER A CA 1
ATOM 1688 C C . SER A 1 219 ? 7.428 19.005 -17.617 1.00 85.62 219 SER A C 1
ATOM 1690 O O . SER A 1 219 ? 8.583 18.581 -17.775 1.00 85.62 219 SER A O 1
ATOM 1692 N N . PRO A 1 220 ? 6.715 19.511 -18.640 1.00 83.25 220 PRO A N 1
ATOM 1693 C CA . PRO A 1 220 ? 7.200 19.515 -20.015 1.00 83.25 220 PRO A CA 1
ATOM 1694 C C . PRO A 1 220 ? 8.632 20.054 -20.142 1.00 83.25 220 PRO A C 1
ATOM 1696 O O . PRO A 1 220 ? 8.969 21.115 -19.621 1.00 83.25 220 PRO A O 1
ATOM 1699 N N . GLY A 1 221 ? 9.492 19.292 -20.823 1.00 82.94 221 GLY A N 1
ATOM 1700 C CA . GLY A 1 221 ? 10.907 19.623 -21.030 1.00 82.94 221 GLY A CA 1
ATOM 1701 C C . GLY A 1 221 ? 11.854 19.262 -19.877 1.00 82.94 221 GLY A C 1
ATOM 1702 O O . GLY A 1 221 ? 13.072 19.296 -20.077 1.00 82.94 221 GLY A O 1
ATOM 1703 N N . THR A 1 222 ? 11.336 18.866 -18.711 1.00 89.06 222 THR A N 1
ATOM 1704 C CA . THR A 1 222 ? 12.133 18.499 -17.526 1.00 89.06 222 THR A CA 1
ATOM 1705 C C . THR A 1 222 ? 12.308 16.978 -17.381 1.00 89.06 222 THR A C 1
ATOM 1707 O O . THR A 1 222 ? 11.851 16.204 -18.221 1.00 89.06 222 THR A O 1
ATOM 1710 N N . SER A 1 223 ? 13.023 16.542 -16.339 1.00 92.38 223 SER A N 1
ATOM 1711 C CA . SER A 1 223 ? 13.216 15.129 -15.987 1.00 92.38 223 SER A CA 1
ATOM 1712 C C . SER A 1 223 ? 13.073 14.952 -14.484 1.00 92.38 223 SER A C 1
ATOM 1714 O O . SER A 1 223 ? 13.672 15.714 -13.720 1.00 92.38 223 SER A O 1
ATOM 1716 N N . LEU A 1 224 ? 12.386 13.891 -14.060 1.00 91.62 224 LEU A N 1
ATOM 1717 C CA . LEU A 1 224 ? 12.473 13.432 -12.674 1.00 91.62 224 LEU A CA 1
ATOM 1718 C C . LEU A 1 224 ? 13.921 13.027 -12.359 1.00 91.62 224 LEU A C 1
ATOM 1720 O O . LEU A 1 224 ? 14.629 12.487 -13.217 1.00 91.62 224 LEU A O 1
ATOM 1724 N N . GLY A 1 225 ? 14.375 13.332 -11.143 1.00 87.75 225 GLY A N 1
ATOM 1725 C CA . GLY A 1 225 ? 15.720 13.005 -10.657 1.00 87.75 225 GLY A CA 1
ATOM 1726 C C . GLY A 1 225 ? 16.888 13.705 -11.371 1.00 87.75 225 GLY A C 1
ATOM 1727 O O . GLY A 1 225 ? 18.036 13.267 -11.257 1.00 87.75 225 GLY A O 1
ATOM 1728 N N . GLY A 1 226 ? 16.617 14.785 -12.115 1.00 84.12 226 GLY A N 1
ATOM 1729 C CA . GLY A 1 226 ? 17.627 15.640 -12.749 1.00 84.12 226 GLY A CA 1
ATOM 1730 C C . GLY A 1 226 ? 18.294 15.051 -14.002 1.00 84.12 226 GLY A C 1
ATOM 1731 O O . GLY A 1 226 ? 17.792 14.125 -14.630 1.00 84.12 226 GLY A O 1
ATOM 1732 N N . ASN A 1 227 ? 19.451 15.601 -14.393 1.00 73.00 227 ASN A N 1
ATOM 1733 C CA . ASN A 1 227 ? 20.113 15.332 -15.687 1.00 73.00 227 ASN A CA 1
ATOM 1734 C C . ASN A 1 227 ? 21.293 14.337 -15.624 1.00 73.00 227 ASN A C 1
ATOM 1736 O O . ASN A 1 227 ? 22.128 14.313 -16.520 1.00 73.00 227 ASN A O 1
ATOM 1740 N N . LYS A 1 228 ? 21.389 13.514 -14.575 1.00 78.06 228 LYS A N 1
ATOM 1741 C CA . LYS A 1 228 ? 22.468 12.515 -14.416 1.00 78.06 228 LYS A CA 1
ATOM 1742 C C . LYS A 1 228 ? 22.091 11.169 -15.050 1.00 78.06 228 LYS A C 1
ATOM 1744 O O . LYS A 1 228 ? 20.909 10.924 -15.255 1.00 78.06 228 LYS A O 1
ATOM 1749 N N . LEU A 1 229 ? 23.064 10.295 -15.327 1.00 87.12 229 LEU A N 1
ATOM 1750 C CA . LEU A 1 229 ? 22.800 8.921 -15.794 1.00 87.12 229 LEU A CA 1
ATOM 1751 C C . LEU A 1 229 ? 22.134 8.057 -14.706 1.00 87.12 229 LEU A C 1
ATOM 1753 O O . LEU A 1 229 ? 21.287 7.221 -14.995 1.00 87.12 229 LEU A O 1
ATOM 1757 N N . LYS A 1 230 ? 22.479 8.310 -13.439 1.00 91.75 230 LYS A N 1
ATOM 1758 C CA . LYS A 1 230 ? 21.741 7.828 -12.268 1.00 91.75 230 LYS A CA 1
ATOM 1759 C C . LYS A 1 230 ? 20.716 8.882 -11.858 1.00 91.75 230 LYS A C 1
ATOM 1761 O O . LYS A 1 230 ? 21.096 9.952 -11.375 1.00 91.75 230 LYS A O 1
ATOM 1766 N N . LYS A 1 231 ? 19.435 8.589 -12.061 1.00 91.81 231 LYS A N 1
ATOM 1767 C CA . LYS A 1 231 ? 18.300 9.427 -11.656 1.00 91.81 231 LYS A CA 1
ATOM 1768 C C . LYS A 1 231 ? 17.855 9.023 -10.264 1.00 91.81 231 LYS A C 1
ATOM 1770 O O . LYS A 1 231 ? 17.595 7.849 -10.026 1.00 91.81 231 LYS A O 1
ATOM 1775 N N . GLN A 1 232 ? 17.741 9.988 -9.366 1.00 90.81 232 GLN A N 1
ATOM 1776 C CA . GLN A 1 232 ? 17.289 9.761 -7.996 1.00 90.81 232 GLN A CA 1
ATOM 1777 C C . GLN A 1 232 ? 16.510 10.983 -7.502 1.00 90.81 232 GLN A C 1
ATOM 1779 O O . GLN A 1 232 ? 16.841 12.094 -7.932 1.00 90.81 232 GLN A O 1
ATOM 1784 N N . PRO A 1 233 ? 15.522 10.812 -6.612 1.00 88.94 233 PRO A N 1
ATOM 1785 C CA . PRO A 1 233 ? 14.886 11.926 -5.917 1.00 88.94 233 PRO A CA 1
ATOM 1786 C C . PRO A 1 233 ? 15.905 12.817 -5.195 1.00 88.94 233 PRO A C 1
ATOM 1788 O O . PRO A 1 233 ? 17.014 12.389 -4.851 1.00 88.94 233 PRO A O 1
ATOM 1791 N N . GLU A 1 234 ? 15.536 14.071 -4.939 1.00 85.19 234 GLU A N 1
ATOM 1792 C CA . GLU A 1 234 ? 16.399 14.986 -4.187 1.00 85.19 234 GLU A CA 1
ATOM 1793 C C . GLU A 1 234 ? 16.607 14.519 -2.737 1.00 85.19 234 GLU A C 1
ATOM 1795 O O . GLU A 1 234 ? 15.791 13.797 -2.172 1.00 85.19 234 GLU A O 1
ATOM 1800 N N . ASN A 1 235 ? 17.697 14.959 -2.101 1.00 85.31 235 ASN A N 1
ATOM 1801 C CA . ASN A 1 235 ? 17.964 14.730 -0.673 1.00 85.31 235 ASN A CA 1
ATOM 1802 C C . ASN A 1 235 ? 17.986 13.251 -0.230 1.00 85.31 235 ASN A C 1
ATOM 1804 O O . ASN A 1 235 ? 17.666 12.961 0.915 1.00 85.31 235 ASN A O 1
ATOM 1808 N N . ASN A 1 236 ? 18.395 12.324 -1.109 1.00 80.56 236 ASN A N 1
ATOM 1809 C CA . ASN A 1 236 ? 18.425 10.872 -0.845 1.00 80.56 236 ASN A CA 1
ATOM 1810 C C . ASN A 1 236 ? 17.051 10.267 -0.504 1.00 80.56 236 ASN A C 1
ATOM 1812 O O . ASN A 1 236 ? 16.963 9.233 0.159 1.00 80.56 236 ASN A O 1
ATOM 1816 N N . LYS A 1 237 ? 15.986 10.911 -0.978 1.00 89.06 237 LYS A N 1
ATOM 1817 C CA . LYS A 1 237 ? 14.618 10.413 -0.886 1.00 89.06 237 LYS A CA 1
ATOM 1818 C C . LYS A 1 237 ? 14.375 9.249 -1.847 1.00 89.06 237 LYS A C 1
ATOM 1820 O O . LYS A 1 237 ? 15.211 8.916 -2.687 1.00 89.06 237 LYS A O 1
ATOM 1825 N N . VAL A 1 238 ? 13.193 8.657 -1.743 1.00 90.00 238 VAL A N 1
ATOM 1826 C CA . VAL A 1 238 ? 12.674 7.619 -2.640 1.00 90.00 238 VAL A CA 1
ATOM 1827 C C . VAL A 1 238 ? 11.424 8.124 -3.358 1.00 90.00 238 VAL A C 1
ATOM 1829 O O . VAL A 1 238 ? 10.682 8.949 -2.819 1.00 90.00 238 VAL A O 1
ATOM 1832 N N . TRP A 1 239 ? 11.156 7.603 -4.556 1.00 91.19 239 TRP A N 1
ATOM 1833 C CA . TRP A 1 239 ? 9.807 7.651 -5.117 1.00 91.19 239 TRP A CA 1
ATOM 1834 C C . TRP A 1 239 ? 8.992 6.551 -4.437 1.00 91.19 239 TRP A C 1
ATOM 1836 O O . TRP A 1 239 ? 9.209 5.359 -4.684 1.00 91.19 239 TRP A O 1
ATOM 1846 N N . GLY A 1 240 ? 8.128 6.955 -3.507 1.00 90.38 240 GLY A N 1
ATOM 1847 C CA . GLY A 1 240 ? 7.321 6.052 -2.697 1.00 90.38 240 GLY A CA 1
ATOM 1848 C C . GLY A 1 240 ? 5.862 6.037 -3.131 1.00 90.38 240 GLY A C 1
ATOM 1849 O O . GLY A 1 240 ? 5.238 7.092 -3.222 1.00 90.38 240 GLY A O 1
ATOM 1850 N N . TYR A 1 241 ? 5.299 4.843 -3.325 1.00 90.69 241 TYR A N 1
ATOM 1851 C CA . TYR A 1 241 ? 3.900 4.679 -3.735 1.00 90.69 241 TYR A CA 1
ATOM 1852 C C . TYR A 1 241 ? 3.172 3.703 -2.820 1.00 90.69 241 TYR A C 1
ATOM 1854 O O . TYR A 1 241 ? 3.578 2.545 -2.699 1.00 90.69 241 TYR A O 1
ATOM 1862 N N . GLN A 1 242 ? 2.104 4.164 -2.167 1.00 90.31 242 GLN A N 1
ATOM 1863 C CA . GLN A 1 242 ? 1.257 3.314 -1.332 1.00 90.31 242 GLN A CA 1
ATOM 1864 C C . GLN A 1 242 ? 0.152 2.695 -2.175 1.00 90.31 242 GLN A C 1
ATOM 1866 O O . GLN A 1 242 ? -0.520 3.385 -2.932 1.00 90.31 242 GLN A O 1
ATOM 1871 N N . PHE A 1 243 ? -0.063 1.399 -2.008 1.00 90.81 243 PHE A N 1
ATOM 1872 C CA . PHE A 1 243 ? -1.100 0.641 -2.695 1.00 90.81 243 PHE A CA 1
ATOM 1873 C C . PHE A 1 243 ? -1.784 -0.309 -1.719 1.00 90.81 243 PHE A C 1
ATOM 1875 O O . PHE A 1 243 ? -1.213 -0.678 -0.694 1.00 90.81 243 PHE A O 1
ATOM 1882 N N . ILE A 1 244 ? -3.007 -0.728 -2.028 1.00 92.12 244 ILE A N 1
ATOM 1883 C CA . ILE A 1 244 ? -3.719 -1.717 -1.219 1.00 92.12 244 ILE A CA 1
ATOM 1884 C C . ILE A 1 244 ? -3.732 -3.037 -1.997 1.00 92.12 244 ILE A C 1
ATOM 1886 O O . ILE A 1 244 ? -4.392 -3.110 -3.034 1.00 92.12 244 ILE A O 1
ATOM 1890 N N . PRO A 1 245 ? -3.003 -4.071 -1.539 1.00 88.94 245 PRO A N 1
ATOM 1891 C CA . PRO A 1 245 ? -3.048 -5.378 -2.177 1.00 88.94 245 PRO A CA 1
ATOM 1892 C C . PRO A 1 245 ? -4.404 -6.037 -1.921 1.00 88.94 245 PRO A C 1
ATOM 1894 O O . PRO A 1 245 ? -4.889 -6.084 -0.782 1.00 88.94 245 PRO A O 1
ATOM 1897 N N . ASP A 1 246 ? -5.004 -6.565 -2.983 1.00 84.00 246 ASP A N 1
ATOM 1898 C CA . ASP A 1 246 ? -6.242 -7.324 -2.886 1.00 84.00 246 ASP A CA 1
ATOM 1899 C C . ASP A 1 246 ? -5.997 -8.735 -2.334 1.00 84.00 246 ASP A C 1
ATOM 1901 O O . ASP A 1 246 ? -4.868 -9.178 -2.096 1.00 84.00 246 ASP A O 1
ATOM 1905 N N . LYS A 1 247 ? -7.086 -9.462 -2.098 1.00 81.06 247 LYS A N 1
ATOM 1906 C CA . LYS A 1 247 ? -7.029 -10.827 -1.574 1.00 81.06 247 LYS A CA 1
ATOM 1907 C C . LYS A 1 247 ? -6.437 -11.837 -2.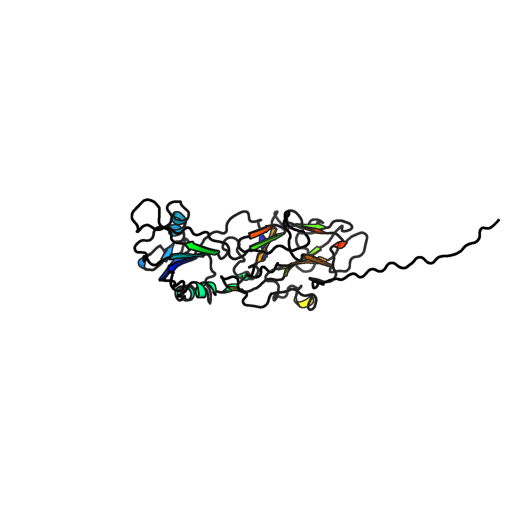568 1.00 81.06 247 LYS A C 1
ATOM 1909 O O . LYS A 1 247 ? -5.943 -12.879 -2.132 1.00 81.06 247 LYS A O 1
ATOM 1914 N N . GLN A 1 248 ? -6.494 -11.557 -3.873 1.00 75.25 248 GLN A N 1
ATOM 1915 C CA . GLN A 1 248 ? -5.909 -12.425 -4.902 1.00 75.25 248 GLN A CA 1
ATOM 1916 C C . GLN A 1 248 ? -4.384 -12.276 -4.974 1.00 75.25 248 GLN A C 1
ATOM 1918 O O . GLN A 1 248 ? -3.678 -13.233 -5.322 1.00 75.25 248 GLN A O 1
ATOM 1923 N N . GLY A 1 249 ? -3.873 -11.130 -4.519 1.00 65.75 249 GLY A N 1
ATOM 1924 C CA . GLY A 1 249 ? -2.459 -10.803 -4.501 1.00 65.75 249 GLY A CA 1
ATOM 1925 C C . GLY A 1 249 ? -1.961 -10.375 -5.874 1.00 65.75 249 GLY A C 1
ATOM 1926 O O . GLY A 1 249 ? -0.827 -10.720 -6.212 1.00 65.75 249 GLY A O 1
ATOM 1927 N N . GLU A 1 250 ? -2.797 -9.673 -6.650 1.00 70.62 250 GLU A N 1
ATOM 1928 C CA . GLU A 1 250 ? -2.375 -9.038 -7.904 1.00 70.62 250 GLU A CA 1
ATOM 1929 C C . GLU A 1 250 ? -1.131 -8.175 -7.646 1.00 70.62 250 GLU A C 1
ATOM 1931 O O . GLU A 1 250 ? -1.068 -7.399 -6.684 1.00 70.62 250 GLU A O 1
ATOM 1936 N N . SER A 1 251 ? -0.105 -8.363 -8.475 1.00 78.75 251 SER A N 1
ATOM 1937 C CA . SER A 1 251 ? 1.145 -7.616 -8.352 1.00 78.75 251 SER A CA 1
ATOM 1938 C C . SER A 1 251 ? 0.998 -6.297 -9.103 1.00 78.75 251 SER A C 1
ATOM 1940 O O . SER A 1 251 ? 0.613 -6.289 -10.275 1.00 78.75 251 SER A O 1
ATOM 1942 N N . ILE A 1 252 ? 1.309 -5.180 -8.441 1.00 90.12 252 ILE A N 1
ATOM 1943 C CA . ILE A 1 252 ? 1.384 -3.891 -9.131 1.00 90.12 252 ILE A CA 1
ATOM 1944 C C . ILE A 1 252 ? 2.457 -3.957 -10.223 1.00 90.12 252 ILE A C 1
ATOM 1946 O O . ILE A 1 252 ? 3.468 -4.651 -10.086 1.00 90.12 252 ILE A O 1
ATOM 1950 N N . ARG A 1 253 ? 2.264 -3.186 -11.289 1.00 91.00 253 ARG A N 1
ATOM 1951 C CA . ARG A 1 253 ? 3.271 -2.984 -12.337 1.00 91.00 253 ARG A CA 1
ATOM 1952 C C . ARG A 1 253 ? 3.810 -1.567 -12.267 1.00 91.00 253 ARG A C 1
ATOM 1954 O O . ARG A 1 253 ? 3.077 -0.654 -11.898 1.00 91.00 253 ARG A O 1
ATOM 1961 N N . ILE A 1 254 ? 5.062 -1.367 -12.659 1.00 92.50 254 ILE A N 1
ATOM 1962 C CA . ILE A 1 254 ? 5.666 -0.034 -12.757 1.00 92.50 254 ILE A CA 1
ATOM 1963 C C . ILE A 1 254 ? 6.034 0.216 -14.213 1.00 92.50 254 ILE A C 1
ATOM 1965 O O . ILE A 1 254 ? 6.726 -0.590 -14.833 1.00 92.50 254 ILE A O 1
ATOM 1969 N N . VAL A 1 255 ? 5.578 1.339 -14.753 1.00 92.62 255 VAL A N 1
ATOM 1970 C CA . VAL A 1 255 ? 5.932 1.804 -16.095 1.00 92.62 255 VAL A CA 1
ATOM 1971 C C . VAL A 1 255 ? 6.749 3.075 -15.947 1.00 92.62 255 VAL A C 1
ATOM 1973 O O . VAL A 1 255 ? 6.281 4.041 -15.349 1.00 92.62 255 VAL A O 1
ATOM 1976 N N . ILE A 1 256 ? 7.965 3.091 -16.485 1.00 93.56 256 ILE A N 1
ATOM 1977 C CA . ILE A 1 256 ? 8.833 4.273 -16.460 1.00 93.56 256 ILE A CA 1
ATOM 1978 C C . ILE A 1 256 ? 8.946 4.794 -17.889 1.00 93.56 256 ILE A C 1
ATOM 1980 O O . ILE A 1 256 ? 9.494 4.111 -18.751 1.00 93.56 256 ILE A O 1
ATOM 1984 N N . LYS A 1 257 ? 8.419 5.995 -18.137 1.00 93.19 257 LYS A N 1
ATOM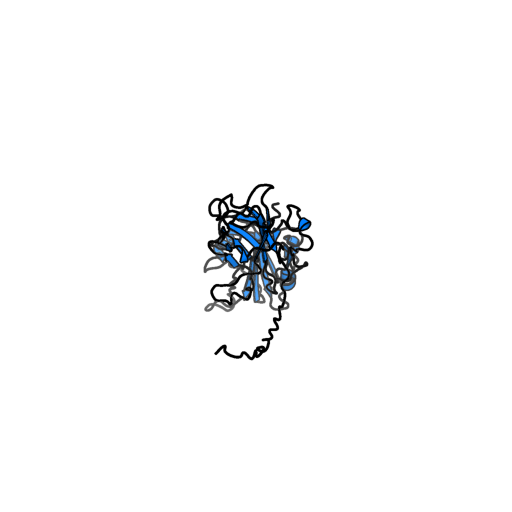 1985 C CA . LYS A 1 257 ? 8.473 6.674 -19.437 1.00 93.19 257 LYS A CA 1
ATOM 1986 C C . LYS A 1 257 ? 9.791 7.419 -19.574 1.00 93.19 257 LYS A C 1
ATOM 1988 O O . LYS A 1 257 ? 10.061 8.361 -18.821 1.00 93.19 257 LYS A O 1
ATOM 1993 N N . LEU A 1 258 ? 10.577 7.012 -20.558 1.00 94.31 258 LEU A N 1
ATOM 1994 C CA . LEU A 1 258 ? 11.885 7.555 -20.875 1.00 94.31 258 LEU A CA 1
ATOM 1995 C C . LEU A 1 258 ? 11.834 8.359 -22.176 1.00 94.31 258 LEU A C 1
ATOM 1997 O O . LEU A 1 258 ? 11.237 7.938 -23.166 1.00 94.31 258 LEU A O 1
ATOM 2001 N N . THR A 1 259 ? 12.483 9.516 -22.179 1.00 93.94 259 THR A N 1
ATOM 2002 C CA . THR A 1 259 ? 12.662 10.370 -23.364 1.00 93.94 259 THR A CA 1
ATOM 2003 C C . THR A 1 259 ? 14.112 10.830 -23.464 1.00 93.94 259 THR A C 1
ATOM 2005 O O . THR A 1 259 ? 14.894 10.622 -22.535 1.00 93.94 259 THR A O 1
ATOM 2008 N N . ASP A 1 260 ? 14.487 11.430 -24.597 1.00 93.44 260 ASP A N 1
ATOM 2009 C CA . ASP A 1 260 ? 15.828 11.980 -24.847 1.00 93.44 260 ASP A CA 1
ATOM 2010 C C . ASP A 1 260 ? 16.965 10.996 -24.505 1.00 93.44 260 ASP A C 1
ATOM 2012 O O . ASP A 1 260 ? 17.975 11.370 -23.905 1.00 93.44 260 ASP A O 1
ATOM 2016 N N . ILE A 1 261 ? 16.774 9.721 -24.856 1.00 94.06 261 ILE A N 1
ATOM 2017 C CA . ILE A 1 261 ? 17.758 8.658 -24.632 1.00 94.06 261 ILE A CA 1
ATOM 2018 C C . ILE A 1 261 ? 18.911 8.836 -25.623 1.00 94.06 261 ILE A C 1
ATOM 2020 O O . ILE A 1 261 ? 18.686 8.995 -26.824 1.00 94.06 261 ILE A O 1
ATOM 2024 N N . GLN A 1 262 ? 20.143 8.818 -25.120 1.00 93.38 262 GLN A N 1
ATOM 2025 C CA . GLN A 1 262 ? 21.366 8.995 -25.902 1.00 93.38 262 GLN A CA 1
ATOM 2026 C C . GLN A 1 262 ? 22.284 7.785 -25.738 1.00 93.38 262 GLN A C 1
ATOM 2028 O O . GLN A 1 262 ? 22.514 7.334 -24.617 1.00 93.38 262 GLN A O 1
ATOM 2033 N N . GLY A 1 263 ? 22.864 7.324 -26.842 1.00 91.94 263 GLY A N 1
ATOM 2034 C CA . GLY A 1 263 ? 23.884 6.277 -26.905 1.00 91.94 263 GLY A CA 1
ATOM 2035 C C . GLY A 1 263 ? 24.626 6.329 -28.240 1.00 91.94 263 GLY A C 1
ATOM 2036 O O . GLY A 1 263 ? 24.552 7.341 -28.944 1.00 91.94 263 GLY A O 1
ATOM 2037 N N . SER A 1 264 ? 25.337 5.266 -28.609 1.00 90.44 264 SER A N 1
ATOM 2038 C CA . SER A 1 264 ? 25.935 5.142 -29.946 1.00 90.44 264 SER A CA 1
ATOM 2039 C C . SER A 1 264 ? 24.889 4.921 -31.043 1.00 90.44 264 SER A C 1
ATOM 2041 O O . SER A 1 264 ? 25.145 5.231 -32.209 1.00 90.44 264 SER A O 1
ATOM 2043 N N . THR A 1 265 ? 23.701 4.435 -30.674 1.00 86.44 265 THR A N 1
ATOM 2044 C CA . THR A 1 265 ? 22.558 4.248 -31.576 1.00 86.44 265 THR A CA 1
ATOM 2045 C C . THR A 1 265 ? 21.446 5.273 -31.331 1.00 86.44 265 THR A C 1
ATOM 2047 O O . THR A 1 265 ? 21.368 5.919 -30.286 1.00 86.44 265 THR A O 1
ATOM 2050 N N . SER A 1 266 ? 20.578 5.462 -32.330 1.00 89.00 266 SER A N 1
ATOM 2051 C CA . SER A 1 266 ? 19.383 6.300 -32.197 1.00 89.00 266 SER A CA 1
ATOM 2052 C C . SER A 1 266 ? 18.229 5.507 -31.586 1.00 89.00 266 SER A C 1
ATOM 2054 O O . SER A 1 266 ? 17.830 4.483 -32.145 1.00 89.00 266 SER A O 1
ATOM 2056 N N . TYR A 1 267 ? 17.634 6.026 -30.516 1.00 91.00 267 TYR A N 1
ATOM 2057 C CA . TYR A 1 267 ? 16.476 5.427 -29.855 1.00 91.00 267 TYR A CA 1
ATOM 2058 C C . TYR A 1 267 ? 15.183 6.122 -30.294 1.00 91.00 267 TYR A C 1
ATOM 2060 O O . TYR A 1 267 ? 15.137 7.348 -30.418 1.00 91.00 267 TYR A O 1
ATOM 2068 N N . GLN A 1 268 ? 14.113 5.351 -30.513 1.00 90.75 268 GLN A N 1
ATOM 2069 C CA . GLN A 1 268 ? 12.775 5.928 -30.663 1.00 90.75 268 GLN A CA 1
ATOM 2070 C C . GLN A 1 268 ? 12.373 6.635 -29.361 1.00 90.75 268 GLN A C 1
ATOM 2072 O O . GLN A 1 268 ? 12.753 6.201 -28.280 1.00 90.75 268 GLN A O 1
ATOM 2077 N N . SER A 1 269 ? 11.604 7.718 -29.449 1.00 89.06 269 SER A N 1
ATOM 2078 C CA . SER A 1 269 ? 11.141 8.469 -28.278 1.00 89.06 269 SER A CA 1
ATOM 2079 C C . SER A 1 269 ? 9.614 8.573 -28.307 1.00 89.06 269 SER A C 1
ATOM 2081 O O . SER A 1 269 ? 9.087 9.000 -29.338 1.00 89.06 269 SER A O 1
ATOM 2083 N N . PRO A 1 270 ? 8.900 8.227 -27.218 1.00 92.19 270 PRO A N 1
ATOM 2084 C CA . PRO A 1 270 ? 9.414 7.702 -25.944 1.00 92.19 270 PRO A CA 1
ATOM 2085 C C . PRO A 1 270 ? 9.845 6.218 -26.008 1.00 92.19 270 PRO A C 1
ATOM 2087 O O . PRO A 1 270 ? 9.519 5.502 -26.952 1.00 92.19 270 PRO A O 1
ATOM 2090 N N . GLN A 1 271 ? 10.564 5.755 -24.980 1.00 94.44 271 GLN A N 1
ATOM 2091 C CA . GLN A 1 271 ? 10.692 4.332 -24.618 1.00 94.44 271 GLN A CA 1
ATOM 2092 C C . GLN A 1 271 ? 10.150 4.101 -23.209 1.00 94.44 271 GLN A C 1
ATOM 2094 O O . GLN A 1 271 ? 10.005 5.034 -22.418 1.00 94.44 271 GLN A O 1
ATOM 2099 N N . TYR A 1 272 ? 9.909 2.841 -22.876 1.00 94.50 272 TYR A N 1
ATOM 2100 C CA . TYR A 1 272 ? 9.328 2.421 -21.615 1.00 94.50 272 TYR A CA 1
ATOM 2101 C C . TYR A 1 272 ? 10.142 1.308 -20.970 1.00 94.50 272 TYR A C 1
ATOM 2103 O O . TYR A 1 272 ? 10.506 0.338 -21.635 1.00 94.50 272 TYR A O 1
ATOM 2111 N N . LEU A 1 273 ? 10.358 1.422 -19.659 1.00 94.81 273 LEU A N 1
ATOM 2112 C CA . LEU A 1 273 ? 10.712 0.282 -18.814 1.00 94.81 273 LEU A CA 1
ATOM 2113 C C . LEU A 1 273 ? 9.430 -0.279 -18.209 1.00 94.81 273 LEU A C 1
ATOM 2115 O O . LEU A 1 273 ? 8.706 0.439 -17.517 1.00 94.81 273 LEU A O 1
ATOM 2119 N N . ASN A 1 274 ? 9.163 -1.556 -18.473 1.00 93.25 274 ASN A N 1
ATOM 2120 C CA . ASN A 1 274 ? 7.945 -2.239 -18.047 1.00 93.25 274 ASN A CA 1
ATOM 2121 C C . ASN A 1 274 ? 8.268 -3.272 -16.964 1.00 93.25 274 ASN A C 1
ATOM 2123 O O . ASN A 1 274 ? 8.604 -4.419 -17.256 1.00 93.25 274 ASN A O 1
ATOM 2127 N N . ILE A 1 275 ? 8.150 -2.872 -15.702 1.00 91.69 275 ILE A N 1
ATOM 2128 C CA . ILE A 1 275 ? 8.367 -3.746 -14.547 1.00 91.69 275 ILE A CA 1
ATOM 2129 C C . ILE A 1 275 ? 7.047 -4.460 -14.252 1.00 91.69 275 ILE A C 1
ATOM 2131 O O . ILE A 1 275 ? 6.095 -3.860 -13.752 1.00 91.69 275 ILE A O 1
ATOM 2135 N N . ARG A 1 276 ? 6.985 -5.749 -14.598 1.00 88.50 276 ARG A N 1
ATOM 2136 C CA . ARG A 1 276 ? 5.761 -6.575 -14.539 1.00 88.50 276 ARG A CA 1
ATOM 2137 C C . ARG A 1 276 ? 5.480 -7.185 -13.160 1.00 88.50 276 ARG A C 1
ATOM 2139 O O . ARG A 1 276 ? 4.428 -7.783 -12.962 1.00 88.50 276 ARG A O 1
ATOM 2146 N N . GLY A 1 277 ? 6.412 -7.034 -12.226 1.00 87.69 277 GLY A N 1
ATOM 2147 C CA . GLY A 1 277 ? 6.318 -7.503 -10.850 1.00 87.69 277 GLY A CA 1
ATOM 2148 C C . GLY A 1 277 ? 7.704 -7.575 -10.214 1.00 87.69 277 GLY A C 1
ATOM 2149 O O . GLY A 1 277 ? 8.684 -7.107 -10.795 1.00 87.69 277 GLY A O 1
ATOM 2150 N N . PHE A 1 278 ? 7.786 -8.161 -9.022 1.00 86.12 278 PHE A N 1
ATOM 2151 C CA . PHE A 1 278 ? 9.024 -8.236 -8.240 1.00 86.12 278 PHE A CA 1
ATOM 2152 C C . PHE A 1 278 ? 9.335 -9.683 -7.878 1.00 86.12 278 PHE A C 1
ATOM 2154 O O . PHE A 1 278 ? 8.416 -10.471 -7.690 1.00 86.12 278 PHE A O 1
ATOM 2161 N N . TYR A 1 279 ? 10.608 -10.018 -7.713 1.00 81.44 279 TYR A N 1
ATOM 2162 C CA . TYR A 1 279 ? 11.042 -11.283 -7.125 1.00 81.44 279 TYR A CA 1
ATOM 2163 C C . TYR A 1 279 ? 11.838 -10.989 -5.849 1.00 81.44 279 TYR A C 1
ATOM 2165 O O . TYR A 1 279 ? 12.405 -9.904 -5.703 1.00 81.44 279 TYR A O 1
ATOM 2173 N N . SER A 1 280 ? 11.853 -11.919 -4.894 1.00 74.50 280 SER A N 1
ATOM 2174 C CA . SER A 1 280 ? 12.767 -11.830 -3.753 1.00 74.50 280 SER A CA 1
ATOM 2175 C C . SER A 1 280 ? 14.051 -12.603 -4.052 1.00 74.50 280 SER A C 1
ATOM 2177 O O . SER A 1 280 ? 14.048 -13.520 -4.865 1.00 74.50 280 SER A O 1
ATOM 2179 N N . ASN A 1 281 ? 15.150 -12.279 -3.365 1.00 68.19 281 ASN A N 1
ATOM 2180 C CA . ASN A 1 281 ? 16.441 -12.959 -3.558 1.00 68.19 281 ASN A CA 1
ATOM 2181 C C . ASN A 1 281 ? 16.402 -14.477 -3.280 1.00 68.19 281 ASN A C 1
ATOM 2183 O O . ASN A 1 281 ? 17.354 -15.178 -3.610 1.00 68.19 281 ASN A O 1
ATOM 2187 N N . SER A 1 282 ? 15.339 -14.972 -2.641 1.00 66.62 282 SER A N 1
ATOM 2188 C CA . SER A 1 282 ? 15.106 -16.392 -2.366 1.00 66.62 282 SER A CA 1
ATOM 2189 C C . SER A 1 282 ? 14.104 -17.058 -3.314 1.00 66.62 282 SER A C 1
ATOM 2191 O O . SER A 1 282 ? 13.931 -18.271 -3.225 1.00 66.62 282 SER A O 1
ATOM 2193 N N . ASP A 1 283 ? 13.442 -16.291 -4.184 1.00 68.19 283 ASP A N 1
ATOM 2194 C CA . ASP A 1 283 ? 12.400 -16.781 -5.088 1.00 68.19 283 ASP A CA 1
ATOM 2195 C C . ASP A 1 283 ? 12.918 -16.936 -6.525 1.00 68.19 283 ASP A C 1
ATOM 2197 O O . ASP A 1 283 ? 13.953 -16.389 -6.908 1.00 68.19 283 ASP A O 1
ATOM 2201 N N . ASP A 1 284 ? 12.170 -17.689 -7.331 1.00 70.06 284 ASP A N 1
ATOM 2202 C CA . ASP A 1 284 ? 12.402 -17.813 -8.768 1.00 70.06 284 ASP A CA 1
ATOM 2203 C C . ASP A 1 284 ? 12.231 -16.437 -9.452 1.00 70.06 284 ASP A C 1
ATOM 2205 O O . ASP A 1 284 ? 11.138 -15.865 -9.387 1.00 70.06 284 ASP A O 1
ATOM 2209 N N . PRO A 1 285 ? 13.264 -15.895 -10.132 1.00 68.69 285 PRO A N 1
ATOM 2210 C CA . PRO A 1 285 ? 13.191 -14.584 -10.778 1.00 68.69 285 PRO A CA 1
ATOM 2211 C C . PRO A 1 285 ? 12.212 -14.537 -11.962 1.00 68.69 285 PRO A C 1
ATOM 2213 O O . PRO A 1 285 ? 11.963 -13.461 -12.505 1.00 68.69 285 PRO A O 1
ATOM 2216 N N . THR A 1 286 ? 11.658 -15.677 -12.382 1.00 68.38 286 THR A N 1
ATOM 2217 C CA . THR A 1 286 ? 10.689 -15.760 -13.482 1.00 68.38 286 THR A CA 1
ATOM 2218 C C . THR A 1 286 ? 9.237 -15.567 -13.043 1.00 68.38 286 THR A C 1
ATOM 2220 O O . THR A 1 286 ? 8.376 -15.353 -13.899 1.00 68.38 286 THR A O 1
ATOM 2223 N N . LEU A 1 287 ? 8.948 -15.595 -11.735 1.00 71.81 287 LEU A N 1
ATOM 2224 C CA . LEU A 1 287 ? 7.590 -15.470 -11.205 1.00 71.81 287 LEU A CA 1
ATOM 2225 C C . LEU A 1 287 ? 7.468 -14.295 -10.224 1.00 71.81 287 LEU A C 1
ATOM 2227 O O . LEU A 1 287 ? 8.212 -14.224 -9.245 1.00 71.81 287 LEU A O 1
ATOM 2231 N N . PRO A 1 288 ? 6.499 -13.381 -10.427 1.00 79.94 288 PRO A N 1
ATOM 2232 C CA . PRO A 1 288 ? 6.309 -12.261 -9.522 1.00 79.94 288 PRO A CA 1
ATOM 2233 C C . PRO A 1 288 ? 5.763 -12.724 -8.165 1.00 79.94 288 PRO A C 1
ATOM 2235 O O . PRO A 1 288 ? 4.828 -13.526 -8.080 1.00 79.94 288 PRO A O 1
ATOM 2238 N N . ILE A 1 289 ? 6.306 -12.170 -7.081 1.00 84.62 289 ILE A N 1
ATOM 2239 C CA . ILE A 1 289 ? 5.818 -12.408 -5.724 1.00 84.62 289 ILE A CA 1
ATOM 2240 C C . ILE A 1 289 ? 4.433 -11.795 -5.529 1.00 84.62 289 ILE A C 1
ATOM 2242 O O . ILE A 1 289 ? 4.101 -10.727 -6.057 1.00 84.62 289 ILE A O 1
ATOM 2246 N N . LYS A 1 290 ? 3.645 -12.443 -4.669 1.00 86.19 290 LYS A N 1
ATOM 2247 C CA . LYS A 1 290 ? 2.379 -11.889 -4.189 1.00 86.19 290 LYS A CA 1
ATOM 2248 C C . LYS A 1 290 ? 2.634 -10.792 -3.168 1.00 86.19 290 LYS A C 1
ATOM 2250 O O . LYS A 1 290 ? 3.269 -11.025 -2.133 1.00 86.19 290 LYS A O 1
ATOM 2255 N N . LEU A 1 291 ? 2.078 -9.618 -3.432 1.00 88.38 291 LEU A N 1
ATOM 2256 C CA . LEU A 1 291 ? 2.184 -8.478 -2.535 1.00 88.38 291 LEU A CA 1
ATOM 2257 C C . LEU A 1 291 ? 1.161 -8.597 -1.405 1.00 88.38 291 LEU A C 1
ATOM 2259 O O . LEU A 1 291 ? 0.044 -9.071 -1.591 1.00 88.38 291 LEU A O 1
ATOM 2263 N N . LYS A 1 292 ? 1.566 -8.213 -0.197 1.00 90.12 292 LYS A N 1
ATOM 2264 C CA . LYS A 1 292 ? 0.788 -8.363 1.037 1.00 90.12 292 LYS A CA 1
ATOM 2265 C C . LYS A 1 292 ? 0.773 -7.044 1.773 1.00 90.12 292 LYS A C 1
ATOM 2267 O O . LYS A 1 292 ? 1.786 -6.352 1.747 1.00 90.12 292 LYS A O 1
ATOM 2272 N N . ARG A 1 293 ? -0.344 -6.736 2.439 1.00 91.50 293 ARG A N 1
ATOM 2273 C CA . ARG A 1 293 ? -0.524 -5.519 3.245 1.00 91.50 293 ARG A CA 1
ATOM 2274 C C . ARG A 1 293 ? 0.526 -5.412 4.356 1.00 91.50 293 ARG A C 1
ATOM 2276 O O . ARG A 1 293 ? 1.021 -6.437 4.835 1.00 91.50 293 ARG A O 1
ATOM 2283 N N . GLY A 1 294 ? 0.838 -4.192 4.783 1.00 89.88 294 GLY A N 1
ATOM 2284 C CA . GLY A 1 294 ? 1.788 -3.944 5.868 1.00 89.88 294 GLY A CA 1
ATOM 2285 C C . GLY A 1 294 ? 3.239 -4.251 5.505 1.00 89.88 294 GLY A C 1
ATOM 2286 O O . GLY A 1 294 ? 4.039 -4.550 6.392 1.00 89.88 294 GLY A O 1
ATOM 2287 N N . LYS A 1 295 ? 3.583 -4.229 4.212 1.00 89.94 295 LYS A N 1
ATOM 2288 C CA . LYS A 1 295 ? 4.945 -4.460 3.718 1.00 89.94 295 LYS A CA 1
ATOM 2289 C C . LYS A 1 295 ? 5.457 -3.252 2.944 1.00 89.94 295 LYS A C 1
ATOM 2291 O O . LYS A 1 295 ? 4.703 -2.585 2.238 1.00 89.94 295 LYS A O 1
ATOM 2296 N N . ILE A 1 296 ? 6.759 -3.016 3.067 1.00 89.50 296 ILE A N 1
ATOM 2297 C CA . ILE A 1 296 ? 7.504 -2.067 2.246 1.00 89.50 296 ILE A CA 1
ATOM 2298 C C . ILE A 1 296 ? 8.399 -2.892 1.323 1.00 89.50 296 ILE A C 1
ATOM 2300 O O . ILE A 1 296 ? 9.200 -3.702 1.788 1.00 89.50 296 ILE A O 1
ATOM 2304 N N . TYR A 1 297 ? 8.222 -2.708 0.021 1.00 89.50 297 TYR A N 1
ATOM 2305 C CA . TYR A 1 297 ? 8.976 -3.349 -1.045 1.00 89.50 297 TYR A CA 1
ATOM 2306 C C . TYR A 1 297 ? 10.008 -2.352 -1.561 1.00 89.50 297 TYR A C 1
ATOM 2308 O O . TYR A 1 297 ? 9.698 -1.478 -2.369 1.00 89.50 297 TYR A O 1
ATOM 2316 N N . ASN A 1 298 ? 11.228 -2.456 -1.044 1.00 87.25 298 ASN A N 1
ATOM 2317 C CA . ASN A 1 298 ? 12.343 -1.630 -1.483 1.00 87.25 298 ASN A CA 1
ATOM 2318 C C . ASN A 1 298 ? 13.011 -2.298 -2.694 1.00 87.25 298 ASN A C 1
ATOM 2320 O O . ASN A 1 298 ? 13.459 -3.440 -2.588 1.00 87.25 298 ASN A O 1
ATOM 2324 N N . LEU A 1 299 ? 13.071 -1.604 -3.834 1.00 82.44 299 LEU A N 1
ATOM 2325 C CA . LEU A 1 299 ? 13.679 -2.122 -5.070 1.00 82.44 299 LEU A CA 1
ATOM 2326 C C . LEU A 1 299 ? 15.222 -2.078 -5.059 1.00 82.44 299 LEU A C 1
ATOM 2328 O O . LEU A 1 299 ? 15.861 -2.246 -6.096 1.00 82.44 299 LEU A O 1
ATOM 2332 N N . GLY A 1 300 ? 15.832 -1.880 -3.892 1.00 65.75 300 GLY A N 1
ATOM 2333 C CA . GLY A 1 300 ? 17.271 -1.772 -3.713 1.00 65.75 300 GLY A CA 1
ATOM 2334 C C . GLY A 1 300 ? 17.822 -0.406 -4.125 1.00 65.75 300 GLY A C 1
ATOM 2335 O O . GLY A 1 300 ? 17.091 0.534 -4.442 1.00 65.75 300 GLY A O 1
ATOM 2336 N N . GLU A 1 301 ? 19.153 -0.293 -4.111 1.00 62.72 301 GLU A N 1
ATOM 2337 C CA . GLU A 1 301 ? 19.842 0.980 -4.341 1.00 62.72 301 GLU A CA 1
ATOM 2338 C C . GLU A 1 301 ? 19.715 1.505 -5.778 1.00 62.72 301 GLU A C 1
ATOM 2340 O O . GLU A 1 301 ? 19.945 2.698 -5.990 1.00 62.72 301 GLU A O 1
ATOM 2345 N N . SER A 1 302 ? 19.372 0.681 -6.780 1.00 73.44 302 SER A N 1
ATOM 2346 C CA . SER A 1 302 ? 19.215 1.113 -8.181 1.00 73.44 302 SER A CA 1
ATOM 2347 C C . SER A 1 302 ? 18.432 0.101 -9.026 1.00 73.44 302 SER A C 1
ATOM 2349 O O . SER A 1 302 ? 18.835 -1.054 -9.130 1.00 73.44 302 SER A O 1
ATOM 2351 N N . ILE A 1 303 ? 17.380 0.553 -9.714 1.00 88.81 303 ILE A N 1
ATOM 2352 C CA . ILE A 1 303 ? 16.896 -0.114 -10.930 1.00 88.81 303 ILE A CA 1
ATOM 2353 C C . ILE A 1 303 ? 17.941 0.160 -12.012 1.00 88.81 303 ILE A C 1
ATOM 2355 O O . ILE A 1 303 ? 18.164 1.321 -12.355 1.00 88.81 303 ILE A O 1
ATOM 2359 N N . THR A 1 304 ? 18.576 -0.878 -12.544 1.00 91.62 304 THR A N 1
ATOM 2360 C CA . THR A 1 304 ? 19.528 -0.751 -13.657 1.00 91.62 304 THR A CA 1
ATOM 2361 C C . THR A 1 304 ? 18.888 -1.280 -14.930 1.00 91.62 304 THR A C 1
ATOM 2363 O O . THR A 1 304 ? 18.243 -2.326 -14.890 1.00 91.62 304 THR A O 1
ATOM 2366 N N . PHE A 1 305 ? 19.056 -0.564 -16.041 1.00 94.00 305 PHE A N 1
ATOM 2367 C CA . PHE A 1 305 ? 18.539 -0.980 -17.342 1.00 94.00 305 PHE A CA 1
ATOM 2368 C C . PHE A 1 305 ? 19.531 -0.693 -18.468 1.00 94.00 305 PHE A C 1
ATOM 2370 O O . PHE A 1 305 ? 20.352 0.217 -18.356 1.00 94.00 305 PHE A O 1
ATOM 2377 N N . ASP A 1 306 ? 19.411 -1.434 -19.560 1.00 94.38 306 ASP A N 1
ATOM 2378 C CA . ASP A 1 306 ? 20.132 -1.216 -20.814 1.00 94.38 306 ASP A CA 1
ATOM 2379 C C . ASP A 1 306 ? 19.167 -1.259 -22.015 1.00 94.38 306 ASP A C 1
ATOM 2381 O O . ASP A 1 306 ? 17.939 -1.277 -21.853 1.00 94.38 306 ASP A O 1
ATOM 2385 N N . GLU A 1 307 ? 19.707 -1.246 -23.233 1.00 93.19 307 GLU A N 1
ATOM 2386 C CA . GLU A 1 307 ? 18.930 -1.276 -24.472 1.00 93.19 307 GLU A CA 1
ATOM 2387 C C . GLU A 1 307 ? 17.996 -2.493 -24.594 1.00 93.19 307 GLU A C 1
ATOM 2389 O O . GLU A 1 307 ? 16.943 -2.387 -25.225 1.00 93.19 307 GLU A O 1
ATOM 2394 N N . SER A 1 308 ? 18.319 -3.625 -23.958 1.00 93.75 308 SER A N 1
ATOM 2395 C CA . SER A 1 308 ? 17.506 -4.848 -24.006 1.00 93.75 308 SER A CA 1
ATOM 2396 C C . SER A 1 308 ? 16.220 -4.749 -23.182 1.00 93.75 308 SER A C 1
ATOM 2398 O O . SER A 1 308 ? 15.302 -5.554 -23.353 1.00 93.75 308 SER A O 1
ATOM 2400 N N . ASN A 1 309 ? 16.137 -3.763 -22.284 1.00 94.19 309 ASN A N 1
ATOM 2401 C CA . ASN A 1 309 ? 14.978 -3.542 -21.420 1.00 94.19 309 ASN A CA 1
ATOM 2402 C C . ASN A 1 309 ? 14.005 -2.491 -21.970 1.00 94.19 309 ASN A C 1
ATOM 2404 O O . ASN A 1 309 ? 12.926 -2.306 -21.400 1.00 94.19 309 ASN A O 1
ATOM 2408 N N . LEU A 1 310 ? 14.383 -1.787 -23.039 1.00 94.50 310 LEU A N 1
ATOM 2409 C CA . LEU A 1 310 ? 13.578 -0.727 -23.631 1.00 94.50 310 LEU A CA 1
ATOM 2410 C C . LEU A 1 310 ? 12.469 -1.301 -24.511 1.00 94.50 310 LEU A C 1
ATOM 2412 O O . LEU A 1 310 ? 12.676 -2.213 -25.309 1.00 94.50 310 LEU A O 1
ATOM 2416 N N . SER A 1 311 ? 11.280 -0.725 -24.377 1.00 93.56 311 SER A N 1
ATOM 2417 C CA . SER A 1 311 ? 10.130 -1.035 -25.218 1.00 93.56 311 SER A CA 1
ATOM 2418 C C . SER A 1 311 ? 9.514 0.253 -25.762 1.00 93.56 311 SER A C 1
ATOM 2420 O O . SER A 1 311 ? 9.274 1.174 -24.980 1.00 93.56 311 SER A O 1
ATOM 2422 N N . PRO A 1 312 ? 9.152 0.325 -27.055 1.00 91.50 312 PRO A N 1
ATOM 2423 C CA . PRO A 1 312 ? 8.335 1.423 -27.567 1.00 91.50 312 PRO A CA 1
ATOM 2424 C C . PRO A 1 312 ? 6.875 1.322 -27.095 1.00 91.50 312 PRO A C 1
ATOM 2426 O O . PRO A 1 312 ? 6.130 2.288 -27.192 1.00 91.50 312 PRO A O 1
ATOM 2429 N N . ILE A 1 313 ? 6.460 0.160 -26.578 1.00 89.88 313 ILE A N 1
ATOM 2430 C CA . ILE A 1 313 ? 5.095 -0.101 -26.115 1.00 89.88 313 ILE A CA 1
ATOM 2431 C C . ILE A 1 313 ? 5.065 -0.037 -24.580 1.00 89.88 313 ILE A C 1
ATOM 2433 O O . ILE A 1 313 ? 5.790 -0.806 -23.929 1.00 89.88 313 ILE A O 1
ATOM 2437 N N . PRO A 1 314 ? 4.236 0.834 -23.979 1.00 90.00 314 PRO A N 1
ATOM 2438 C CA . PRO A 1 314 ? 4.057 0.870 -22.537 1.00 90.00 314 PRO A CA 1
ATOM 2439 C C . PRO A 1 314 ? 3.134 -0.258 -22.069 1.00 90.00 314 PRO A C 1
ATOM 2441 O O . PRO A 1 314 ? 2.102 -0.523 -22.682 1.00 90.00 314 PRO A O 1
ATOM 2444 N N . ASN A 1 315 ? 3.510 -0.903 -20.964 1.00 87.56 315 ASN A N 1
ATOM 2445 C CA . ASN A 1 315 ? 2.803 -2.010 -20.315 1.00 87.56 315 ASN A CA 1
ATOM 2446 C C . ASN A 1 315 ? 2.159 -3.012 -21.301 1.00 87.56 315 ASN A C 1
ATOM 2448 O O . ASN A 1 315 ? 0.933 -3.146 -21.306 1.00 87.56 315 ASN A O 1
ATOM 2452 N N . PRO A 1 316 ? 2.957 -3.685 -22.152 1.00 87.38 316 PRO A N 1
ATOM 2453 C CA . PRO A 1 316 ? 2.431 -4.665 -23.093 1.00 87.38 316 PRO A CA 1
ATOM 2454 C C . PRO A 1 316 ? 1.763 -5.830 -22.354 1.00 87.38 316 PRO A C 1
ATOM 2456 O O . PRO A 1 316 ? 2.157 -6.180 -21.236 1.00 87.38 316 PRO A O 1
ATOM 2459 N N . ASP A 1 317 ? 0.770 -6.435 -23.004 1.00 85.06 317 ASP A N 1
ATOM 2460 C CA . ASP A 1 317 ? 0.118 -7.635 -22.492 1.00 85.06 317 ASP A CA 1
ATOM 2461 C C . ASP A 1 317 ? 1.103 -8.807 -22.422 1.00 85.06 317 ASP A C 1
ATOM 2463 O O . ASP A 1 317 ? 2.017 -8.955 -23.239 1.00 85.06 317 ASP A O 1
ATOM 2467 N N . ASP A 1 318 ? 0.891 -9.660 -21.426 1.00 82.50 318 ASP A N 1
ATOM 2468 C CA . ASP A 1 318 ? 1.665 -10.878 -21.252 1.00 82.50 318 ASP A CA 1
ATOM 2469 C C . ASP A 1 318 ? 1.204 -11.916 -22.284 1.00 82.50 318 ASP A C 1
ATOM 2471 O O . ASP A 1 318 ? 0.003 -12.091 -22.496 1.00 82.50 318 ASP A O 1
ATOM 2475 N N . ILE A 1 319 ? 2.148 -12.620 -22.914 1.00 80.69 319 ILE A N 1
ATOM 2476 C CA . ILE A 1 319 ? 1.845 -13.656 -23.909 1.00 80.69 319 ILE A CA 1
ATOM 2477 C C . ILE A 1 319 ? 2.448 -15.001 -23.510 1.00 80.69 319 ILE A C 1
ATOM 2479 O O . ILE A 1 319 ? 3.579 -15.065 -23.026 1.00 80.69 319 ILE A O 1
ATOM 2483 N N . ASP A 1 320 ? 1.718 -16.078 -23.796 1.00 80.88 320 ASP A N 1
ATOM 2484 C CA . ASP A 1 320 ? 2.246 -17.439 -23.764 1.00 80.88 320 ASP A CA 1
ATOM 2485 C C . ASP A 1 320 ? 2.864 -17.771 -25.127 1.00 80.88 320 ASP A C 1
ATOM 2487 O O . ASP A 1 320 ? 2.180 -17.798 -26.154 1.00 80.88 320 ASP A O 1
ATOM 2491 N N . LEU A 1 321 ? 4.172 -18.030 -25.151 1.00 68.50 321 LEU A N 1
ATOM 2492 C CA . LEU A 1 321 ? 4.906 -18.326 -26.380 1.00 68.50 321 LEU A CA 1
ATOM 2493 C C . LEU A 1 321 ? 5.269 -19.811 -26.454 1.00 68.50 321 LEU A C 1
ATOM 2495 O O . LEU A 1 321 ? 6.080 -20.310 -25.679 1.00 68.50 321 LEU A O 1
ATOM 2499 N N . THR A 1 322 ? 4.724 -20.515 -27.447 1.00 73.69 322 THR A N 1
ATOM 2500 C CA . THR A 1 322 ? 5.167 -21.874 -27.794 1.00 73.69 322 THR A CA 1
ATOM 2501 C C . THR A 1 322 ? 6.116 -21.823 -28.988 1.00 73.69 322 THR A C 1
ATOM 2503 O O . THR A 1 322 ? 5.694 -21.529 -30.106 1.00 73.69 322 THR A O 1
ATOM 2506 N N . ILE A 1 323 ? 7.392 -22.153 -28.773 1.00 73.38 323 ILE A N 1
ATOM 2507 C CA . ILE A 1 323 ? 8.402 -22.223 -29.837 1.00 73.38 323 ILE A CA 1
ATOM 2508 C C . ILE A 1 323 ? 8.446 -23.650 -30.395 1.00 73.38 323 ILE A C 1
ATOM 2510 O O . ILE A 1 323 ? 8.703 -24.605 -29.665 1.00 73.38 323 ILE A O 1
ATOM 2514 N N . LYS A 1 324 ? 8.221 -23.802 -31.704 1.00 70.38 324 LYS A N 1
ATOM 2515 C CA . LYS A 1 324 ? 8.420 -25.069 -32.423 1.00 70.38 324 LYS A CA 1
ATOM 2516 C C . LYS A 1 324 ? 9.685 -24.965 -33.268 1.00 70.38 324 LYS A C 1
ATOM 2518 O O . LYS A 1 324 ? 9.782 -24.079 -34.110 1.00 70.38 324 LYS A O 1
ATOM 2523 N N . VAL A 1 325 ? 10.635 -25.872 -33.047 1.00 59.34 325 VAL A N 1
ATOM 2524 C CA . VAL A 1 325 ? 11.908 -25.929 -33.780 1.00 59.34 325 VAL A CA 1
ATOM 2525 C C . VAL A 1 325 ? 11.950 -27.209 -34.606 1.00 59.34 325 VAL A C 1
ATOM 2527 O O . VAL A 1 325 ? 11.631 -28.284 -34.104 1.00 59.34 325 VAL A O 1
ATOM 2530 N N . SER A 1 326 ? 12.369 -27.098 -35.864 1.00 76.12 326 SER A N 1
ATOM 2531 C CA . SER A 1 326 ? 12.700 -28.239 -36.720 1.00 76.12 326 SER A CA 1
ATOM 2532 C C . SER A 1 326 ? 14.116 -28.080 -37.257 1.00 76.12 326 SER A C 1
ATOM 2534 O O . SER A 1 326 ? 14.480 -27.000 -37.722 1.00 76.12 326 SER A O 1
ATOM 2536 N N . VAL A 1 327 ? 14.898 -29.157 -37.225 1.00 65.75 327 VAL A N 1
ATOM 2537 C CA . VAL A 1 327 ? 16.223 -29.214 -37.851 1.00 65.75 327 VAL A CA 1
ATOM 2538 C C . VAL A 1 327 ? 16.041 -29.686 -39.289 1.00 65.75 327 VAL A C 1
ATOM 2540 O O . VAL A 1 327 ? 15.418 -30.720 -39.521 1.00 65.75 327 VAL A O 1
ATOM 2543 N N . LYS A 1 328 ? 16.552 -28.921 -40.257 1.00 69.69 328 LYS A N 1
ATOM 2544 C CA . LYS A 1 328 ? 16.568 -29.349 -41.659 1.00 69.69 328 LYS A CA 1
ATOM 2545 C C . LYS A 1 328 ? 17.626 -30.446 -41.831 1.00 69.69 328 LYS A C 1
ATOM 2547 O O . LYS A 1 328 ? 18.726 -30.313 -41.298 1.00 69.69 328 LYS A O 1
ATOM 2552 N N . GLU A 1 329 ? 17.297 -31.509 -42.563 1.00 75.31 329 GLU A N 1
ATOM 2553 C CA . GLU A 1 329 ? 18.280 -32.530 -42.940 1.00 75.31 329 GLU A CA 1
ATOM 2554 C C . GLU A 1 329 ? 19.410 -31.923 -43.782 1.00 75.31 329 GLU A C 1
ATOM 2556 O O . GLU A 1 329 ? 19.225 -30.928 -44.489 1.00 75.31 329 GLU A O 1
ATOM 2561 N N . TRP A 1 330 ? 20.597 -32.521 -43.680 1.00 65.56 330 TRP A N 1
ATOM 2562 C CA . TRP A 1 330 ? 21.744 -32.135 -44.490 1.00 65.56 330 TRP A CA 1
ATOM 2563 C C . TRP A 1 330 ? 21.505 -32.527 -45.948 1.00 65.56 330 TRP A C 1
ATOM 2565 O O . TRP A 1 330 ? 21.196 -33.681 -46.238 1.00 65.56 330 TRP A O 1
ATOM 2575 N N . ASP A 1 331 ? 21.729 -31.590 -46.866 1.00 81.31 331 ASP A N 1
ATOM 2576 C CA . ASP A 1 331 ? 21.787 -31.900 -48.291 1.00 81.31 331 ASP A CA 1
ATOM 2577 C C . ASP A 1 331 ? 23.137 -32.588 -48.581 1.00 81.31 331 ASP A C 1
ATOM 2579 O O . ASP A 1 331 ? 24.204 -31.983 -48.445 1.00 81.31 331 ASP A O 1
ATOM 2583 N N . VAL A 1 332 ? 23.114 -33.875 -48.948 1.00 77.25 332 VAL A N 1
ATOM 2584 C CA . VAL A 1 332 ? 24.332 -34.602 -49.343 1.00 77.25 332 VAL A CA 1
ATOM 2585 C C . VAL A 1 332 ? 24.760 -34.127 -50.730 1.00 77.25 332 VAL A C 1
ATOM 2587 O O . VAL A 1 332 ? 24.128 -34.448 -51.735 1.00 77.25 332 VAL A O 1
ATOM 2590 N N . VAL A 1 333 ? 25.860 -33.373 -50.790 1.00 85.56 333 VAL A N 1
ATOM 2591 C CA . VAL A 1 333 ? 26.483 -32.951 -52.050 1.00 85.56 333 VAL A CA 1
ATOM 2592 C C . VAL A 1 333 ? 27.658 -33.869 -52.364 1.00 85.56 333 VAL A C 1
ATOM 2594 O O . VAL A 1 333 ? 28.669 -33.878 -51.662 1.00 85.56 333 VAL A O 1
ATOM 2597 N N . HIS A 1 334 ? 27.535 -34.637 -53.444 1.00 80.75 334 HIS A N 1
ATOM 2598 C CA . HIS A 1 334 ? 28.633 -35.443 -53.969 1.00 80.75 334 HIS A CA 1
ATOM 2599 C C . HIS A 1 334 ? 29.584 -34.568 -54.798 1.00 80.75 334 HIS A C 1
ATOM 2601 O O . HIS A 1 334 ? 29.152 -33.867 -55.711 1.00 80.75 334 HIS A O 1
ATOM 2607 N N . VAL A 1 335 ? 30.883 -34.629 -54.500 1.00 82.69 335 VAL A N 1
ATOM 2608 C CA . VAL A 1 335 ? 31.948 -33.919 -55.224 1.00 82.69 335 VAL A CA 1
ATOM 2609 C C . VAL A 1 335 ? 33.013 -34.909 -55.689 1.00 82.69 335 VAL A C 1
ATOM 2611 O O . VAL A 1 335 ? 33.269 -35.905 -55.016 1.00 82.69 335 VAL A O 1
ATOM 2614 N N . ASN A 1 336 ? 33.648 -34.626 -56.827 1.00 82.25 336 ASN A N 1
ATOM 2615 C CA . ASN A 1 336 ? 34.789 -35.392 -57.329 1.00 82.25 336 ASN A CA 1
ATOM 2616 C C . ASN A 1 336 ? 36.082 -34.577 -57.141 1.00 82.25 336 ASN A C 1
ATOM 2618 O O . ASN A 1 336 ? 36.055 -33.365 -57.378 1.00 82.25 336 ASN A O 1
ATOM 2622 N N . PRO A 1 337 ? 37.206 -35.198 -56.738 1.00 57.09 337 PRO A N 1
ATOM 2623 C CA . PRO A 1 337 ? 38.488 -34.508 -56.640 1.00 57.09 337 PRO A CA 1
ATOM 2624 C C . PRO A 1 337 ? 39.048 -34.180 -58.030 1.00 57.09 337 PRO A C 1
ATOM 2626 O O . PRO A 1 337 ? 38.865 -34.942 -58.981 1.00 57.09 337 PRO A O 1
ATOM 2629 N N . ILE A 1 338 ? 39.765 -33.060 -58.131 1.00 66.69 338 ILE A N 1
ATOM 2630 C CA . ILE A 1 338 ? 40.619 -32.767 -59.287 1.00 66.69 338 ILE A CA 1
ATOM 2631 C C . ILE A 1 338 ? 41.927 -33.537 -59.077 1.00 66.69 338 ILE A C 1
ATOM 2633 O O . ILE A 1 338 ? 42.530 -33.412 -58.010 1.00 66.69 338 ILE A O 1
ATOM 2637 N N . ILE A 1 339 ? 42.327 -34.340 -60.066 1.00 63.75 339 ILE A N 1
ATOM 2638 C CA . ILE A 1 339 ? 43.575 -35.119 -60.069 1.00 63.75 339 ILE A CA 1
ATOM 2639 C C . ILE A 1 339 ? 44.574 -34.456 -61.008 1.00 63.75 339 ILE A C 1
ATOM 2641 O O . ILE A 1 339 ? 44.147 -34.097 -62.131 1.00 63.75 339 ILE A O 1
#

Organism: Bacteroides stercoris (NCBI:txid46506)

Radius of gyration: 26.72 Å; chains: 1; bounding box: 68×55×100 Å

pLDDT: mean 86.44, std 10.99, range [35.62, 98.38]

Sequence (339 aa):
MNTSTRAEEESVTGSAAFKSGYLFFVTGNNRALKQCYRITPEKGTATSLKDFVINVKDFWNAANTESGYSFTNVPGDVTSVYILGNVPENGSTSEENIRKITTLNKLKEIVIPVTAQNDIATITMDGIGNVTNVLETANLKKVANIELTPFSSRVEIASITGGGDITSFKISGIYISHFYENVKLNQDAVNELFKYTSNNEEENYTEDKKYAMMADIASPGTSLGGNKLKKQPENNKVWGYQFIPDKQGESIRIVIKLTDIQGSTSYQSPQYLNIRGFYSNSDDPTLPIKLKRGKIYNLGESITFDESNLSPIPNPDDIDLTIKVSVKEWDVVHVNPII

Foldseek 3Di:
DQQALWDLFADDDDDADFFWWKKFFFFDPQRWTPAIATAHGQPDDDDDVVVSYHHCCLQVVACVDPNHDDDPPDDPRRFKMKIKGLADCDDCNNPVNLRPDTHVVVNQQDKGFQSSQSPVNRAIWMWMFTWDADPDDDPPHIDTDIDIFGQKEKEWAFKAAEDDQWFWKAFQKKFKFQAARMAGNLQAGDDDGGGQFQVCCVQRVDPDDPRNNFMDGDDPPAGQQHTHNIRGHPPSGIGMGIGGQGPVQQFIKMKTWMAPTDGPDDDDPTKIQIGRADDDPPDDRVDHDRDDTRYYHYPPNYDYDYPVRIDPGTHDDDDDDDDDDDDDDDDDDDDDDDD

Secondary structure (DSSP, 8-state):
-----EEEEPPP-SPPP--SEEEEEEESGGGBEEEEEEEE-TTSPPPBGGGTEEEHHHHHHHHTSTT----SS--TTEEEEEEEES---SGGGSHHHHHT--BHHHHTT-EEEGGGG--GGG--EEEEEEEEEPTTS-TT-EEE--PPEESSEEEEE--EEE-TT--EEEEEEEEEESB-SEEETTS-B-S--B---GGGHHHHSSS-TTTGGGEEEPPTT--BT-SSSEE--GGG-EEEEEE---SS-PPPEEEEEEEEEESSSBPPSSEEEEE-----TTS-TTSPPPP-TT-EEE--S-EEE-GGG-BSSSSPPP--------PPPP---------